Protein 5HGZ (pdb70)

Radius of gyration: 20.46 Å; Cα contacts (8 Å, |Δi|>4): 320; chains: 1; bounding box: 64×52×45 Å

InterPro domains:
  IPR000182 GNAT domain [PF00583] (27-155)
  IPR000182 GNAT domain [PS51186] (13-182)
  IPR016181 Acyl-CoA N-acyltransferase [SSF55729] (13-182)
  IPR045141 N-alpha-acetyltransferase 60-like [PTHR14744] (8-217)

Sequence (211 aa):
MTEEERSSALSSEVSLRLLCHDDIDTVKHLCGDWFPIEYPDSWYRDITSNKKFFSLAATYRGAIVGMIVAEIKNRTKIHKEDGDILASNFSVDTQVAYILSLGVVKEFRKHGIGSLLLESLKDHISSTTAQDHCKAIYLHVLTTNNTAINFYENRDFKQHHHYLPYYYSIRGVLKDGFTYVVLYINGGHPPWTILDYIQHLGSALASLSPCSIPH

Organism: Homo sapiens (NCBI:txid9606)

Secondary structure (DSSP, 8-state):
--HHHHHHHTTSEEEEE--GGGHHHHHHHHHHH-SS---HHHHHHHHH-TTEEEEEEEETTEEEEEEEEEEEEGGGS-GGGTTSS-TTS-TT-EEEEEEEEEE-GGGTTSSHHHHHHHHHHHHHHHHHTTTEEEEEEEEETT-HHHHHHHHTTT-EEEEEEEEEEEETTEEEEEEEEEEE-TT------HHHHHHHHHHHHTTS-GGGS--

Structure (mmCIF, N/CA/C/O backbone):
data_5HGZ
#
_entry.id   5HGZ
#
_cell.length_a   53.287
_cell.length_b   57.365
_cell.length_c   68.818
_cell.angle_alpha   90.00
_cell.angle_beta   90.00
_cell.angle_gamma   90.00
#
_symmetry.space_group_name_H-M   'P 21 21 21'
#
loop_
_entity.id
_entity.type
_entity.pdbx_description
1 polymer 'N-alpha-acetyltransferase 60'
2 non-polymer 'ACETYL COENZYME *A'
3 non-polymer 'MALONIC ACID'
4 water water
#
loop_
_atom_site.group_PDB
_atom_site.id
_atom_site.type_symbol
_atom_site.label_atom_id
_atom_site.label_alt_id
_atom_site.label_comp_id
_atom_site.label_asym_id
_atom_site.label_entity_id
_atom_site.label_seq_id
_atom_site.pdbx_PDB_ins_code
_atom_site.Cartn_x
_atom_site.Cartn_y
_atom_site.Cartn_z
_atom_site.occupancy
_atom_site.B_iso_or_equiv
_atom_site.auth_seq_id
_atom_site.auth_comp_id
_atom_site.auth_asym_id
_atom_site.auth_atom_id
_atom_site.pdbx_PDB_model_num
ATOM 1 N N . MET A 1 2 ? 7.286 90.331 36.834 1.00 70.57 1 MET A N 1
ATOM 2 C CA . MET A 1 2 ? 7.613 88.973 37.260 1.00 80.30 1 MET A CA 1
ATOM 3 C C . MET A 1 2 ? 8.422 88.946 38.551 1.00 87.02 1 MET A C 1
ATOM 4 O O . MET A 1 2 ? 9.550 89.406 38.582 1.00 88.14 1 MET A O 1
ATOM 9 N N . THR A 1 3 ? 7.849 88.379 39.602 1.00 81.16 2 THR A N 1
ATOM 10 C CA . THR A 1 3 ? 8.520 88.308 40.890 1.00 78.38 2 THR A CA 1
ATOM 11 C C . THR A 1 3 ? 9.680 87.316 40.912 1.00 78.39 2 THR A C 1
ATOM 12 O O . THR A 1 3 ? 9.762 86.420 40.092 1.00 74.61 2 THR A O 1
ATOM 16 N N . GLU A 1 4 ? 10.588 87.503 41.861 1.00 78.25 3 GLU A N 1
ATOM 17 C CA . GLU A 1 4 ? 11.683 86.573 42.071 1.00 75.41 3 GLU A CA 1
ATOM 18 C C . GLU A 1 4 ? 11.030 85.247 42.405 1.00 76.53 3 GLU A C 1
ATOM 19 O O . GLU A 1 4 ? 11.499 84.193 42.025 1.00 68.30 3 GLU A O 1
ATOM 25 N N . GLU A 1 5 ? 9.936 85.316 43.138 1.00 76.75 4 GLU A N 1
ATOM 26 C CA . GLU A 1 5 ? 9.191 84.114 43.456 1.00 72.12 4 GLU A CA 1
ATOM 27 C C . GLU A 1 5 ? 8.690 83.463 42.175 1.00 71.85 4 GLU A C 1
ATOM 28 O O . GLU A 1 5 ? 8.685 82.250 42.047 1.00 65.23 4 GLU A O 1
ATOM 30 N N . GLU A 1 6 ? 8.247 84.278 41.234 1.00 74.80 5 GLU A N 1
ATOM 31 C CA . GLU A 1 6 ? 7.807 83.749 39.951 1.00 73.99 5 GLU A CA 1
ATOM 32 C C . GLU A 1 6 ? 8.947 83.094 39.190 1.00 66.35 5 GLU A C 1
ATOM 33 O O . GLU A 1 6 ? 8.743 82.070 38.562 1.00 58.17 5 GLU A O 1
ATOM 39 N N . ARG A 1 7 ? 10.134 83.686 39.253 1.00 63.82 6 ARG A N 1
ATOM 40 C CA . ARG A 1 7 ? 11.328 83.109 38.639 1.00 65.27 6 ARG A CA 1
ATOM 41 C C . ARG A 1 7 ? 11.710 81.766 39.256 1.00 57.17 6 ARG A C 1
ATOM 42 O O . ARG A 1 7 ? 12.016 80.822 38.557 1.00 47.97 6 ARG A O 1
ATOM 50 N N . SER A 1 8 ? 11.648 81.677 40.574 1.00 48.42 7 SER A N 1
ATOM 51 C CA . SER A 1 8 ? 11.989 80.442 41.253 1.00 43.29 7 SER A CA 1
ATOM 52 C C . SER A 1 8 ? 11.042 79.316 40.859 1.00 44.20 7 SER A C 1
ATOM 53 O O . SER A 1 8 ? 11.456 78.194 40.655 1.00 40.32 7 SER A O 1
ATOM 56 N N . SER A 1 9 ? 9.769 79.633 40.747 1.00 44.19 8 SER A N 1
ATOM 57 C CA . SER A 1 9 ? 8.754 78.644 40.403 1.00 46.03 8 SER A CA 1
ATOM 58 C C . SER A 1 9 ? 9.012 78.079 39.028 1.00 38.42 8 SER A C 1
ATOM 59 O O . SER A 1 9 ? 8.846 76.897 38.779 1.00 35.22 8 SER A O 1
ATOM 62 N N . ALA A 1 10 ? 9.462 78.938 38.138 1.00 30.57 9 ALA A N 1
ATOM 63 C CA . ALA A 1 10 ? 9.629 78.581 36.752 1.00 30.17 9 ALA A CA 1
ATOM 64 C C . ALA A 1 10 ? 10.619 77.434 36.604 1.00 34.35 9 ALA A C 1
ATOM 65 O O . ALA A 1 10 ? 10.500 76.639 35.696 1.00 29.28 9 ALA A O 1
ATOM 67 N N . LEU A 1 11 ? 11.592 77.383 37.501 1.00 27.61 10 LEU A N 1
ATOM 68 C CA . LEU A 1 11 ? 12.647 76.386 37.486 1.00 31.40 10 LEU A CA 1
ATOM 69 C C . LEU A 1 11 ? 12.160 74.948 37.684 1.00 30.19 10 LEU A C 1
ATOM 70 O O . LEU A 1 11 ? 12.877 74.036 37.381 1.00 29.97 10 LEU A O 1
ATOM 75 N N A SER A 1 12 ? 10.990 74.764 38.281 0.52 28.73 11 SER A N 1
ATOM 76 N N B SER A 1 12 ? 10.988 74.765 38.280 0.48 28.73 11 SER A N 1
ATOM 77 C CA A SER A 1 12 ? 10.418 73.432 38.472 0.52 27.60 11 SER A CA 1
ATOM 78 C CA B SER A 1 12 ? 10.415 73.432 38.470 0.48 27.60 11 SER A CA 1
ATOM 79 C C A SER A 1 12 ? 9.291 73.080 37.524 0.52 27.57 11 SER A C 1
ATOM 80 C C B SER A 1 12 ? 9.289 73.081 37.523 0.48 27.58 11 SER A C 1
ATOM 81 O O A SER A 1 12 ? 8.728 72.026 37.634 0.52 24.39 11 SER A O 1
ATOM 82 O O B SER A 1 12 ? 8.726 72.027 37.633 0.48 24.38 11 SER A O 1
ATOM 87 N N . GLU A 1 13 ? 8.960 74.001 36.632 1.00 24.31 12 GLU A N 1
ATOM 88 C CA . GLU A 1 13 ? 7.865 73.849 35.683 1.00 28.50 12 GLU A CA 1
ATOM 89 C C . GLU A 1 13 ? 8.013 72.765 34.591 1.00 21.48 12 GLU A C 1
ATOM 90 O O . GLU A 1 13 ? 7.036 72.194 34.209 1.00 25.68 12 GLU A O 1
ATOM 96 N N . VAL A 1 14 ? 9.208 72.562 34.060 1.00 20.55 13 VAL A N 1
ATOM 97 C CA . VAL A 1 14 ? 9.430 71.543 33.040 1.00 20.68 13 VAL A CA 1
ATOM 98 C C . VAL A 1 14 ? 10.058 70.302 33.668 1.00 21.68 13 VAL A C 1
ATOM 99 O O . VAL A 1 14 ? 10.992 70.387 34.428 1.00 23.18 13 VAL A O 1
ATOM 103 N N . SER A 1 15 ? 9.523 69.143 33.360 1.00 17.92 14 SER A N 1
ATOM 104 C CA . SER A 1 15 ? 10.080 67.925 33.905 1.00 17.21 14 SER A CA 1
ATOM 105 C C . SER A 1 15 ? 9.829 66.757 32.963 1.00 14.93 14 SER A C 1
ATOM 106 O O . SER A 1 15 ? 9.166 66.911 31.967 1.00 16.76 14 SER A O 1
ATOM 109 N N . LEU A 1 16 ? 10.413 65.612 33.280 1.00 13.24 15 LEU A N 1
ATOM 110 C CA . LEU A 1 16 ? 10.266 64.425 32.464 1.00 15.41 15 LEU A CA 1
ATOM 111 C C . LEU A 1 16 ? 9.637 63.283 33.266 1.00 12.34 15 LEU A C 1
ATOM 112 O O . LEU A 1 16 ? 9.963 63.105 34.402 1.00 12.14 15 LEU A O 1
ATOM 117 N N . ARG A 1 17 ? 8.737 62.543 32.651 1.00 12.95 16 ARG A N 1
ATOM 118 C CA . ARG A 1 17 ? 8.149 61.365 33.269 1.00 13.10 16 ARG A CA 1
ATOM 119 C C . ARG A 1 17 ? 7.745 60.345 32.232 1.00 12.49 16 ARG A C 1
ATOM 120 O O . ARG A 1 17 ? 7.575 60.669 31.093 1.00 12.08 16 ARG A O 1
ATOM 128 N N . LEU A 1 18 ? 7.630 59.105 32.658 1.00 11.51 17 LEU A N 1
ATOM 129 C CA . LEU A 1 18 ? 7.133 58.062 31.805 1.00 11.76 17 LEU A CA 1
ATOM 130 C C . LEU A 1 18 ? 5.636 58.171 31.591 1.00 15.36 17 LEU A C 1
ATOM 131 O O . LEU A 1 18 ? 4.905 58.643 32.440 1.00 17.01 17 LEU A O 1
ATOM 136 N N . LEU A 1 19 ? 5.200 57.699 30.441 1.00 14.87 18 LEU A N 1
ATOM 137 C CA . LEU A 1 19 ? 3.788 57.597 30.177 1.00 15.97 18 LEU A CA 1
ATOM 138 C C . LEU A 1 19 ? 3.129 56.520 31.036 1.00 17.03 18 LEU A C 1
ATOM 139 O O . LEU A 1 19 ? 3.750 55.608 31.506 1.00 18.73 18 LEU A O 1
ATOM 144 N N . CYS A 1 20 ? 1.835 56.706 31.232 1.00 21.28 19 CYS A N 1
ATOM 145 C CA . CYS A 1 20 ? 0.982 55.757 31.923 1.00 20.65 19 CYS A CA 1
ATOM 146 C C . CYS A 1 20 ? -0.351 55.641 31.189 1.00 22.94 19 CYS A C 1
ATOM 147 O O . CYS A 1 20 ? -0.638 56.398 30.308 1.00 23.54 19 CYS A O 1
ATOM 150 N N . HIS A 1 21 ? -1.143 54.665 31.593 1.00 27.86 20 HIS A N 1
ATOM 151 C CA . HIS A 1 21 ? -2.420 54.371 30.946 1.00 29.88 20 HIS A CA 1
ATOM 152 C C . HIS A 1 21 ? -3.383 55.571 30.942 1.00 26.45 20 HIS A C 1
ATOM 153 O O . HIS A 1 21 ? -4.099 55.768 29.996 1.00 29.17 20 HIS A O 1
ATOM 160 N N . ASP A 1 22 ? -3.374 56.377 31.990 1.00 29.63 21 ASP A N 1
ATOM 161 C CA . ASP A 1 22 ? -4.238 57.543 32.056 1.00 32.28 21 ASP A CA 1
ATOM 162 C C . ASP A 1 22 ? -3.946 58.568 30.985 1.00 34.01 21 ASP A C 1
ATOM 163 O O . ASP A 1 22 ? -4.745 59.417 30.705 1.00 30.24 21 ASP A O 1
ATOM 168 N N . ASP A 1 23 ? -2.751 58.497 30.431 1.00 24.24 22 ASP A N 1
ATOM 169 C CA . ASP A 1 23 ? -2.307 59.419 29.409 1.00 25.27 22 ASP A CA 1
ATOM 170 C C . ASP A 1 23 ? -2.939 59.216 28.025 1.00 23.78 22 ASP A C 1
ATOM 171 O O . ASP A 1 23 ? -2.770 60.032 27.176 1.00 25.18 22 ASP A O 1
ATOM 176 N N . ILE A 1 24 ? -3.657 58.125 27.807 1.00 28.63 23 ILE A N 1
ATOM 177 C CA . ILE A 1 24 ? -4.018 57.739 26.455 1.00 28.19 23 ILE A CA 1
ATOM 178 C C . ILE A 1 24 ? -4.804 58.792 25.705 1.00 23.29 23 ILE A C 1
ATOM 179 O O . ILE A 1 24 ? -4.484 59.113 24.585 1.00 25.22 23 ILE A O 1
ATOM 184 N N . ASP A 1 25 ? -5.802 59.385 26.329 1.00 28.48 24 ASP A N 1
ATOM 185 C CA . ASP A 1 25 ? -6.567 60.386 25.611 1.00 28.79 24 ASP A CA 1
ATOM 186 C C . ASP A 1 25 ? -5.762 61.619 25.225 1.00 28.23 24 ASP A C 1
ATOM 187 O O . ASP A 1 25 ? -5.886 62.133 24.141 1.00 27.12 24 ASP A O 1
ATOM 192 N N . THR A 1 26 ? -4.919 62.084 26.132 1.00 28.42 25 THR A N 1
ATOM 193 C CA . THR A 1 26 ? -4.075 63.196 25.804 1.00 23.29 25 THR A CA 1
ATOM 194 C C . THR A 1 26 ? -3.095 62.883 24.692 1.00 20.65 25 THR A C 1
ATOM 195 O O . THR A 1 26 ? -2.900 63.674 23.807 1.00 24.46 25 THR A O 1
ATOM 199 N N . VAL A 1 27 ? -2.493 61.711 24.750 1.00 22.45 26 VAL A N 1
ATOM 200 C CA . VAL A 1 27 ? -1.512 61.309 23.758 1.00 24.46 26 VAL A CA 1
ATOM 201 C C . VAL A 1 27 ? -2.165 61.213 22.375 1.00 19.90 26 VAL A C 1
ATOM 202 O O . VAL A 1 27 ? -1.619 61.658 21.394 1.00 23.47 26 VAL A O 1
ATOM 206 N N . LYS A 1 28 ? -3.374 60.705 22.317 1.00 21.42 27 LYS A N 1
ATOM 207 C CA . LYS A 1 28 ? -4.082 60.677 21.039 1.00 22.28 27 LYS A CA 1
ATOM 208 C C . LYS A 1 28 ? -4.321 62.056 20.431 1.00 21.21 27 LYS A C 1
ATOM 209 O O . LYS A 1 28 ? -4.128 62.249 19.257 1.00 24.46 27 LYS A O 1
ATOM 215 N N . HIS A 1 29 ? -4.725 63.012 21.249 1.00 25.50 28 HIS A N 1
ATOM 216 C CA . HIS A 1 29 ? -4.929 64.347 20.760 1.00 24.04 28 HIS A CA 1
ATOM 217 C C . HIS A 1 29 ? -3.647 64.943 20.232 1.00 29.56 28 HIS A C 1
ATOM 218 O O . HIS A 1 29 ? -3.636 65.535 19.179 1.00 28.95 28 HIS A O 1
ATOM 225 N N . LEU A 1 30 ? -2.555 64.767 20.969 1.00 23.95 29 LEU A N 1
ATOM 226 C CA . LEU A 1 30 ? -1.313 65.340 20.526 1.00 21.10 29 LEU A CA 1
ATOM 227 C C . LEU A 1 30 ? -0.821 64.730 19.226 1.00 20.42 29 LEU A C 1
ATOM 228 O O . LEU A 1 30 ? -0.371 65.420 18.344 1.00 22.58 29 LEU A O 1
ATOM 233 N N . CYS A 1 31 ? -0.921 63.419 19.140 1.00 23.94 30 CYS A N 1
ATOM 234 C CA . CYS A 1 31 ? -0.450 62.696 17.977 1.00 21.99 30 CYS A CA 1
ATOM 235 C C . CYS A 1 31 ? -1.246 63.071 16.746 1.00 22.82 30 CYS A C 1
ATOM 236 O O . CYS A 1 31 ? -0.728 63.118 15.672 1.00 25.36 30 CYS A O 1
ATOM 239 N N . GLY A 1 32 ? -2.524 63.315 16.934 1.00 24.65 31 GLY A N 1
ATOM 240 C CA . GLY A 1 32 ? -3.356 63.726 15.834 1.00 26.58 31 GLY A CA 1
ATOM 241 C C . GLY A 1 32 ? -2.867 65.026 15.251 1.00 25.34 31 GLY A C 1
ATOM 242 O O . GLY A 1 32 ? -2.899 65.195 14.059 1.00 32.48 31 GLY A O 1
ATOM 243 N N . ASP A 1 33 ? -2.458 65.966 16.094 1.00 29.54 32 ASP A N 1
ATOM 244 C CA . ASP A 1 33 ? -1.767 67.161 15.640 1.00 25.93 32 ASP A CA 1
ATOM 245 C C . ASP A 1 33 ? -0.334 66.979 15.084 1.00 26.95 32 ASP A C 1
ATOM 246 O O . ASP A 1 33 ? 0.022 67.557 14.087 1.00 30.47 32 ASP A O 1
ATOM 251 N N . TRP A 1 34 ? 0.500 66.191 15.752 1.00 25.41 33 TRP A N 1
ATOM 252 C CA . TRP A 1 34 ? 1.907 66.062 15.365 1.00 25.58 33 TRP A CA 1
ATOM 253 C C . TRP A 1 34 ? 2.187 65.407 14.032 1.00 23.51 33 TRP A C 1
ATOM 254 O O . TRP A 1 34 ? 3.127 65.740 13.355 1.00 27.58 33 TRP A O 1
ATOM 265 N N . PHE A 1 35 ? 1.406 64.388 13.738 1.00 22.18 34 PHE A N 1
ATOM 266 C CA . PHE A 1 35 ? 1.647 63.519 12.610 1.00 24.61 34 PHE A CA 1
ATOM 267 C C . PHE A 1 35 ? 0.433 63.485 11.691 1.00 29.91 34 PHE A C 1
ATOM 268 O O . PHE A 1 35 ? -0.676 63.418 12.154 1.00 26.02 34 PHE A O 1
ATOM 276 N N . PRO A 1 36 ? 0.664 63.518 10.385 1.00 29.16 35 PRO A N 1
ATOM 277 C CA . PRO A 1 36 ? -0.436 63.479 9.421 1.00 31.44 35 PRO A CA 1
ATOM 278 C C . PRO A 1 36 ? -0.953 62.071 9.204 1.00 30.49 35 PRO A C 1
ATOM 279 O O . PRO A 1 36 ? -1.966 61.887 8.581 1.00 26.63 35 PRO A O 1
ATOM 283 N N . ILE A 1 37 ? -0.207 61.098 9.684 1.00 24.57 36 ILE A N 1
ATOM 284 C CA . ILE A 1 37 ? -0.634 59.715 9.650 1.00 26.77 36 ILE A CA 1
ATOM 285 C C . ILE A 1 37 ? -1.562 59.432 10.831 1.00 26.38 36 ILE A C 1
ATOM 286 O O . ILE A 1 37 ? -1.740 60.271 11.668 1.00 30.22 36 ILE A O 1
ATOM 291 N N . GLU A 1 38 ? -2.137 58.243 10.854 1.00 23.80 37 GLU A N 1
ATOM 292 C CA . GLU A 1 38 ? -3.081 57.801 11.867 1.00 27.70 37 GLU A CA 1
ATOM 293 C C . GLU A 1 38 ? -2.639 56.508 12.538 1.00 30.55 37 GLU A C 1
ATOM 294 O O . GLU A 1 38 ? -2.383 55.529 11.881 1.00 29.97 37 GLU A O 1
ATOM 300 N N . TYR A 1 39 ? -2.606 56.508 13.857 1.00 27.80 38 TYR A N 1
ATOM 301 C CA . TYR A 1 39 ? -2.296 55.324 14.638 1.00 27.39 38 TYR A CA 1
ATOM 302 C C . TYR A 1 39 ? -3.547 54.700 15.222 1.00 29.73 38 TYR A C 1
ATOM 303 O O . TYR A 1 39 ? -4.436 55.379 15.667 1.00 29.02 38 TYR A O 1
ATOM 312 N N . PRO A 1 40 ? -3.587 53.383 15.196 1.00 31.76 39 PRO A N 1
ATOM 313 C CA . PRO A 1 40 ? -4.724 52.613 15.692 1.00 31.17 39 PRO A CA 1
ATOM 314 C C . PRO A 1 40 ? -4.784 52.626 17.190 1.00 28.42 39 PRO A C 1
ATOM 315 O O . PRO A 1 40 ? -3.809 52.943 17.837 1.00 26.31 39 PRO A O 1
ATOM 319 N N . ASP A 1 41 ? -5.926 52.259 17.739 1.00 28.42 40 ASP A N 1
ATOM 320 C CA . ASP A 1 41 ? -6.130 52.273 19.168 1.00 28.47 40 ASP A CA 1
ATOM 321 C C . ASP A 1 41 ? -5.124 51.382 19.885 1.00 29.44 40 ASP A C 1
ATOM 322 O O . ASP A 1 41 ? -4.725 51.671 21.001 1.00 27.81 40 ASP A O 1
ATOM 327 N N . SER A 1 42 ? -4.747 50.282 19.256 1.00 25.17 41 SER A N 1
ATOM 328 C CA . SER A 1 42 ? -3.829 49.355 19.860 1.00 26.93 41 SER A CA 1
ATOM 329 C C . SER A 1 42 ? -2.480 50.021 20.160 1.00 24.91 41 SER A C 1
ATOM 330 O O . SER A 1 42 ? -1.850 49.680 21.122 1.00 26.17 41 SER A O 1
ATOM 333 N N . TRP A 1 43 ? -2.036 50.909 19.285 1.00 24.33 42 TRP A N 1
ATOM 334 C CA . TRP A 1 43 ? -0.760 51.592 19.447 1.00 20.09 42 TRP A CA 1
ATOM 335 C C . TRP A 1 43 ? -0.754 52.451 20.692 1.00 23.12 42 TRP A C 1
ATOM 336 O O . TRP A 1 43 ? 0.164 52.391 21.455 1.00 24.16 42 TRP A O 1
ATOM 347 N N . TYR A 1 44 ? -1.818 53.204 20.909 1.00 23.78 43 TYR A N 1
ATOM 348 C CA . TYR A 1 44 ? -1.910 54.067 22.070 1.00 22.23 43 TYR A CA 1
ATOM 349 C C . TYR A 1 44 ? -1.938 53.258 23.350 1.00 24.27 43 TYR A C 1
ATOM 350 O O . TYR A 1 44 ? -1.335 53.603 24.327 1.00 25.09 43 TYR A O 1
ATOM 359 N N . ARG A 1 45 ? -2.662 52.162 23.335 1.00 27.01 44 ARG A N 1
ATOM 360 C CA . ARG A 1 45 ? -2.688 51.288 24.482 1.00 23.74 44 ARG A CA 1
ATOM 361 C C . ARG A 1 45 ? -1.327 50.647 24.757 1.00 27.35 44 ARG A C 1
ATOM 362 O O . ARG A 1 45 ? -0.890 50.573 25.890 1.00 26.79 44 ARG A O 1
ATOM 370 N N . ASP A 1 46 ? -0.641 50.204 23.716 1.00 24.28 45 ASP A N 1
ATOM 371 C CA . ASP A 1 46 ? 0.651 49.593 23.935 1.00 22.74 45 ASP A CA 1
ATOM 372 C C . ASP A 1 46 ? 1.720 50.569 24.481 1.00 22.46 45 ASP A C 1
ATOM 373 O O . ASP A 1 46 ? 2.382 50.277 25.433 1.00 23.47 45 AS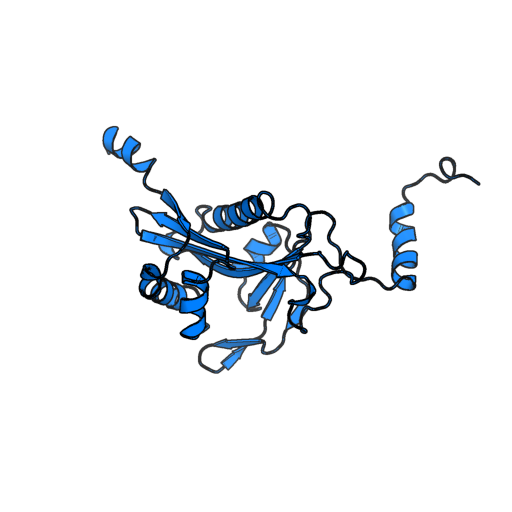P A O 1
ATOM 378 N N . ILE A 1 47 ? 1.827 51.736 23.871 1.00 23.54 46 ILE A N 1
ATOM 379 C CA . ILE A 1 47 ? 2.880 52.681 24.231 1.00 22.53 46 ILE A CA 1
ATOM 380 C C . ILE A 1 47 ? 2.749 53.240 25.645 1.00 25.35 46 ILE A C 1
ATOM 381 O O . ILE A 1 47 ? 3.722 53.522 26.289 1.00 23.18 46 ILE A O 1
ATOM 386 N N . THR A 1 48 ? 1.523 53.484 26.057 1.00 22.77 47 THR A N 1
ATOM 387 C CA . THR A 1 48 ? 1.222 53.864 27.424 1.00 23.64 47 THR A CA 1
ATOM 388 C C . THR A 1 48 ? 1.341 52.812 28.512 1.00 23.39 47 THR A C 1
ATOM 389 O O . THR A 1 48 ? 1.597 53.128 29.641 1.00 28.34 47 THR A O 1
ATOM 393 N N . SER A 1 49 ? 1.029 51.571 28.199 1.00 25.75 48 SER A N 1
ATOM 394 C CA . SER A 1 49 ? 0.887 50.564 29.230 1.00 28.67 48 SER A CA 1
ATOM 395 C C . SER A 1 49 ? 1.888 49.415 29.280 1.00 32.69 48 SER A C 1
ATOM 396 O O . SER A 1 49 ? 1.964 48.718 30.265 1.00 38.49 48 SER A O 1
ATOM 399 N N . ASN A 1 50 ? 2.638 49.196 28.218 1.00 24.83 49 ASN A N 1
ATOM 400 C CA . ASN A 1 50 ? 3.509 48.046 28.178 1.00 27.23 49 ASN A CA 1
ATOM 401 C C . ASN A 1 50 ? 4.918 48.479 28.506 1.00 26.04 49 ASN A C 1
ATOM 402 O O . ASN A 1 50 ? 5.442 49.343 27.872 1.00 20.54 49 ASN A O 1
ATOM 407 N N . LYS A 1 51 ? 5.498 47.843 29.505 1.00 23.67 50 LYS A N 1
ATOM 408 C CA . LYS A 1 51 ? 6.766 48.235 30.063 1.00 22.80 50 LYS A CA 1
ATOM 409 C C . LYS A 1 51 ? 7.931 47.960 29.132 1.00 22.16 50 LYS A C 1
ATOM 410 O O . LYS A 1 51 ? 9.013 48.391 29.376 1.00 24.23 50 LYS A O 1
ATOM 416 N N . LYS A 1 52 ? 7.702 47.191 28.086 1.00 20.39 51 LYS A N 1
ATOM 417 C CA . LYS A 1 52 ? 8.775 46.958 27.135 1.00 21.69 51 LYS A CA 1
ATOM 418 C C . LYS A 1 52 ? 9.186 48.229 26.400 1.00 19.51 51 LYS A C 1
ATOM 419 O O . LYS A 1 52 ? 10.272 48.299 25.883 1.00 20.76 51 LYS A O 1
ATOM 425 N N . PHE A 1 53 ? 8.278 49.193 26.331 1.00 15.83 52 PHE A N 1
ATOM 426 C CA . PHE A 1 53 ? 8.569 50.486 25.743 1.00 15.91 52 PHE A CA 1
ATOM 427 C C . PHE A 1 53 ? 9.167 51.472 26.725 1.00 13.90 52 PHE A C 1
ATOM 428 O O . PHE A 1 53 ? 8.805 51.506 27.856 1.00 15.89 52 PHE A O 1
ATOM 436 N N . PHE A 1 54 ? 10.087 52.270 26.238 1.00 13.06 53 PHE A N 1
ATOM 437 C CA . PHE A 1 54 ? 10.512 53.457 26.939 1.00 12.97 53 PHE A CA 1
ATOM 438 C C . PHE A 1 54 ? 9.700 54.595 26.367 1.00 12.75 53 PHE A C 1
ATOM 439 O O . PHE A 1 54 ? 9.968 55.056 25.295 1.00 11.71 53 PHE A O 1
ATOM 447 N N . SER A 1 55 ? 8.701 55.020 27.122 1.00 12.93 54 SER A N 1
ATOM 448 C CA . SER A 1 55 ? 7.808 56.071 26.673 1.00 13.15 54 SER A CA 1
ATOM 449 C C . SER A 1 55 ? 7.949 57.276 27.586 1.00 11.24 54 SER A C 1
ATOM 450 O O . SER A 1 55 ? 7.474 57.278 28.678 1.00 13.94 54 SER A O 1
ATOM 453 N N . LEU A 1 56 ? 8.590 58.303 27.079 1.00 11.98 55 LEU A N 1
ATOM 454 C CA . LEU A 1 56 ? 9.003 59.414 27.885 1.00 11.88 55 LEU A CA 1
ATOM 455 C C . LEU A 1 56 ? 8.343 60.708 27.450 1.00 13.24 55 LEU A C 1
ATOM 456 O O . LEU A 1 56 ? 8.456 61.110 26.324 1.00 12.10 55 LEU A O 1
ATOM 461 N N . ALA A 1 57 ? 7.724 61.377 28.405 1.00 12.67 56 ALA A N 1
ATOM 462 C CA . ALA A 1 57 ? 7.106 62.665 28.174 1.00 12.65 56 ALA A CA 1
ATOM 463 C C . ALA A 1 57 ? 7.869 63.813 28.818 1.00 13.25 56 ALA A C 1
ATOM 464 O O . ALA A 1 57 ? 8.376 63.688 29.903 1.00 12.56 56 ALA A O 1
ATOM 466 N N . ALA A 1 58 ? 7.954 64.915 28.092 1.00 13.01 57 ALA A N 1
ATOM 467 C CA . ALA A 1 58 ? 8.302 66.204 28.643 1.00 13.27 57 ALA A CA 1
ATOM 468 C C . ALA A 1 58 ? 7.003 66.913 28.994 1.00 12.42 57 ALA A C 1
ATOM 469 O O . ALA A 1 58 ? 6.092 66.937 28.222 1.00 14.16 57 ALA A O 1
ATOM 471 N N . THR A 1 59 ? 6.962 67.474 30.185 1.00 13.42 58 THR A N 1
ATOM 472 C CA . THR A 1 59 ? 5.770 68.140 30.676 1.00 15.48 58 THR A CA 1
ATOM 473 C C . THR A 1 59 ? 6.080 69.564 31.086 1.00 15.14 58 THR A C 1
ATOM 474 O O . THR A 1 59 ? 7.151 69.868 31.501 1.00 16.23 58 THR A O 1
ATOM 478 N N . TYR A 1 60 ? 5.094 70.425 30.921 1.00 15.60 59 TYR A N 1
ATOM 479 C CA . TYR A 1 60 ? 5.178 71.797 31.366 1.00 16.42 59 TYR A CA 1
ATOM 480 C C . TYR A 1 60 ? 3.924 72.140 32.150 1.00 18.47 59 TYR A C 1
ATOM 481 O O . TYR A 1 60 ? 2.850 72.058 31.623 1.00 20.05 59 TYR A O 1
ATOM 490 N N . ARG A 1 61 ? 4.097 72.500 33.414 1.00 19.71 60 ARG A N 1
ATOM 491 C CA . ARG A 1 61 ? 2.980 72.693 34.334 1.00 22.43 60 ARG A CA 1
ATOM 492 C C . ARG A 1 61 ? 2.089 71.487 34.384 1.00 24.46 60 ARG A C 1
ATOM 493 O O . ARG A 1 61 ? 0.887 71.623 34.411 1.00 30.08 60 ARG A O 1
ATOM 501 N N . GLY A 1 62 ? 2.696 70.319 34.345 1.00 19.03 61 GLY A N 1
ATOM 502 C CA . GLY A 1 62 ? 1.995 69.064 34.424 1.00 21.43 61 GLY A CA 1
ATOM 503 C C . GLY A 1 62 ? 1.479 68.510 33.107 1.00 19.92 61 GLY A C 1
ATOM 504 O O . GLY A 1 62 ? 1.202 67.344 33.022 1.00 25.56 61 GLY A O 1
ATOM 505 N N . ALA A 1 63 ? 1.398 69.333 32.081 1.00 18.99 62 ALA A N 1
ATOM 506 C CA . ALA A 1 63 ? 0.826 68.887 30.829 1.00 18.69 62 ALA A CA 1
ATOM 507 C C . ALA A 1 63 ? 1.877 68.356 29.879 1.00 16.49 62 ALA A C 1
ATOM 508 O O . ALA A 1 63 ? 2.929 68.904 29.769 1.00 17.13 62 ALA A O 1
ATOM 510 N N . ILE A 1 64 ? 1.547 67.296 29.172 1.00 17.32 63 ILE A N 1
ATOM 511 C CA . ILE A 1 64 ? 2.488 66.765 28.213 1.00 17.24 63 ILE A CA 1
ATOM 512 C C . ILE A 1 64 ? 2.668 67.706 27.034 1.00 17.58 63 ILE A C 1
ATOM 513 O O . ILE A 1 64 ? 1.715 68.057 26.388 1.00 18.65 63 ILE A O 1
ATOM 518 N N . VAL A 1 65 ? 3.906 68.071 26.758 1.00 14.49 64 VAL A N 1
ATOM 519 C CA . VAL A 1 65 ? 4.233 68.907 25.621 1.00 16.33 64 VAL A CA 1
ATOM 520 C C . VAL A 1 65 ? 5.155 68.268 24.583 1.00 15.51 64 VAL A C 1
ATOM 521 O O . VAL A 1 65 ? 5.403 68.843 23.569 1.00 15.95 64 VAL A O 1
ATOM 525 N N . GLY A 1 66 ? 5.680 67.100 24.886 1.00 12.87 65 GLY A N 1
ATOM 526 C CA . GLY A 1 66 ? 6.467 66.364 23.928 1.00 12.62 65 GLY A CA 1
ATOM 527 C C . GLY A 1 66 ? 6.633 64.947 24.395 1.00 10.84 65 GLY A C 1
ATOM 528 O O . GLY A 1 66 ? 6.494 64.680 25.565 1.00 12.59 65 GLY A O 1
ATOM 529 N N . MET A 1 67 ? 6.952 64.042 23.481 1.00 12.78 66 MET A N 1
ATOM 530 C CA . MET A 1 67 ? 7.245 62.685 23.886 1.00 12.71 66 MET A CA 1
ATOM 531 C C . MET A 1 67 ? 8.189 61.995 22.924 1.00 12.27 66 MET A C 1
ATOM 532 O O . MET A 1 67 ? 8.273 62.356 21.803 1.00 12.86 66 MET A O 1
ATOM 537 N N . ILE A 1 68 ? 8.904 61.005 23.429 1.00 11.49 67 ILE A N 1
ATOM 538 C CA . ILE A 1 68 ? 9.629 60.051 22.614 1.00 10.40 67 ILE A CA 1
ATOM 539 C C . ILE A 1 68 ? 9.255 58.648 23.104 1.00 12.48 67 ILE A C 1
ATOM 540 O O . ILE A 1 68 ? 9.186 58.397 24.284 1.00 12.34 67 ILE A O 1
ATOM 545 N N . VAL A 1 69 ? 8.957 57.770 22.166 1.00 13.94 68 VAL A N 1
ATOM 546 C CA . VAL A 1 69 ? 8.560 56.412 22.461 1.00 12.36 68 VAL A CA 1
ATOM 547 C C . VAL A 1 69 ? 9.502 55.486 21.702 1.00 10.98 68 VAL A C 1
ATOM 548 O O . VAL A 1 69 ? 9.648 55.617 20.525 1.00 12.58 68 VAL A O 1
ATOM 552 N N . ALA A 1 70 ? 10.129 54.563 22.410 1.00 12.00 69 ALA A N 1
ATOM 553 C CA . ALA A 1 70 ? 11.113 53.675 21.809 1.00 11.79 69 ALA A CA 1
ATOM 554 C C . ALA A 1 70 ? 11.017 52.285 22.360 1.00 10.91 69 ALA A C 1
ATOM 555 O O . ALA A 1 70 ? 10.483 52.092 23.409 1.00 12.75 69 ALA A O 1
ATOM 557 N N . GLU A 1 71 ? 11.518 51.324 21.601 1.00 12.62 70 GLU A N 1
ATOM 558 C CA . GLU A 1 71 ? 11.653 49.968 22.097 1.00 12.91 70 GLU A CA 1
ATOM 559 C C . GLU A 1 71 ? 13.072 49.408 21.912 1.00 13.71 70 GLU A C 1
ATOM 560 O O . GLU A 1 71 ? 13.541 49.319 20.818 1.00 13.99 70 GLU A O 1
ATOM 566 N N . ILE A 1 72 ? 13.695 48.993 23.010 1.00 15.82 71 ILE A N 1
ATOM 567 C CA . ILE A 1 72 ? 14.949 48.280 22.968 1.00 14.88 71 ILE A CA 1
ATOM 568 C C . ILE A 1 72 ? 14.559 46.835 22.782 1.00 16.40 71 ILE A C 1
ATOM 569 O O . ILE A 1 72 ? 13.777 46.316 23.517 1.00 17.72 71 ILE A O 1
ATOM 574 N N . LYS A 1 73 ? 15.095 46.201 21.759 1.00 15.15 72 LYS A N 1
ATOM 575 C CA . LYS A 1 73 ? 14.675 44.853 21.428 1.00 14.61 72 LYS A CA 1
ATOM 576 C C . LYS A 1 73 ? 15.788 44.066 20.761 1.00 15.15 72 LYS A C 1
ATOM 577 O O . LYS A 1 73 ? 16.718 44.632 20.289 1.00 15.14 72 LYS A O 1
ATOM 583 N N . ASN A 1 74 ? 15.665 42.751 20.722 1.00 15.73 73 ASN A N 1
ATOM 584 C CA . ASN A 1 74 ? 16.675 41.964 20.065 1.00 17.23 73 ASN A CA 1
ATOM 585 C C . ASN A 1 74 ? 16.717 42.290 18.599 1.00 17.28 73 ASN A C 1
ATOM 586 O O . ASN A 1 74 ? 15.722 42.610 18.017 1.00 17.97 73 ASN A O 1
ATOM 591 N N . ARG A 1 75 ? 17.889 42.124 18.017 1.00 15.78 74 ARG A N 1
ATOM 592 C CA . ARG A 1 75 ? 18.117 42.414 16.616 1.00 18.37 74 ARG A CA 1
ATOM 593 C C . ARG A 1 75 ? 17.179 41.590 15.752 1.00 18.56 74 ARG A C 1
ATOM 594 O O . ARG A 1 75 ? 16.796 42.022 14.702 1.00 20.38 74 ARG A O 1
ATOM 602 N N . THR A 1 76 ? 16.814 40.404 16.200 1.00 20.56 75 THR A N 1
ATOM 603 C CA . THR A 1 76 ? 15.923 39.560 15.428 1.00 20.90 75 THR A CA 1
ATOM 604 C C . THR A 1 76 ? 14.521 40.115 15.272 1.00 22.17 75 THR A C 1
ATOM 605 O O . THR A 1 76 ? 13.792 39.672 14.426 1.00 25.50 75 THR A O 1
ATOM 609 N N . LYS A 1 77 ? 14.142 41.053 16.119 1.00 18.61 76 LYS A N 1
ATOM 610 C CA . LYS A 1 77 ? 12.824 41.635 16.050 1.00 18.20 76 LYS A CA 1
ATOM 611 C C . LYS A 1 77 ? 12.687 42.758 15.046 1.00 20.37 76 LYS A C 1
ATOM 612 O O . LYS A 1 77 ? 11.611 43.282 14.867 1.00 22.94 76 LYS A O 1
ATOM 618 N N . ILE A 1 78 ? 13.771 43.143 14.416 1.00 17.96 77 ILE A N 1
ATOM 619 C CA . ILE A 1 78 ? 13.681 44.181 13.421 1.00 17.62 77 ILE A CA 1
ATOM 620 C C . ILE A 1 78 ? 12.802 43.645 12.305 1.00 18.66 77 ILE A C 1
ATOM 621 O O . ILE A 1 78 ? 12.919 42.522 11.917 1.00 21.14 77 ILE A O 1
ATOM 626 N N . HIS A 1 79 ? 11.920 44.468 11.785 1.00 19.12 78 HIS A N 1
ATOM 627 C CA . HIS A 1 79 ? 11.095 44.036 10.675 1.00 19.75 78 HIS A CA 1
ATOM 628 C C . HIS A 1 79 ? 11.907 43.881 9.415 1.00 19.01 78 HIS A C 1
ATOM 629 O O . HIS A 1 79 ? 12.898 44.498 9.248 1.00 18.56 78 HIS A O 1
ATOM 636 N N . LYS A 1 80 ? 11.432 43.049 8.513 1.00 21.11 79 LYS A N 1
ATOM 637 C CA . LYS A 1 80 ? 12.238 42.602 7.402 1.00 19.58 79 LYS A CA 1
ATOM 638 C C . LYS A 1 80 ? 12.732 43.712 6.506 1.00 18.70 79 LYS A C 1
ATOM 639 O O . LYS A 1 80 ? 13.814 43.615 6.002 1.00 18.74 79 LYS A O 1
ATOM 645 N N . GLU A 1 81 ? 11.950 44.761 6.337 1.00 18.09 80 GLU A N 1
ATOM 646 C CA . GLU A 1 81 ? 12.380 45.853 5.485 1.00 16.54 80 GLU A CA 1
ATOM 647 C C . GLU A 1 81 ? 13.658 46.519 5.973 1.00 18.53 80 GLU A C 1
ATOM 648 O O . GLU A 1 81 ? 14.334 47.161 5.221 1.00 23.03 80 GLU A O 1
ATOM 654 N N . ASP A 1 82 ? 13.944 46.401 7.252 1.00 16.24 81 ASP A N 1
ATOM 655 C CA . ASP A 1 82 ? 15.180 46.929 7.811 1.00 18.61 81 ASP A CA 1
ATOM 656 C C . ASP A 1 82 ? 16.128 45.895 8.423 1.00 17.07 81 ASP A C 1
ATOM 657 O O . ASP A 1 82 ? 16.955 46.221 9.220 1.00 17.83 81 ASP A O 1
ATOM 662 N N . GLY A 1 83 ? 15.992 44.664 7.991 1.00 19.81 82 GLY A N 1
ATOM 663 C CA . GLY A 1 83 ? 16.734 43.559 8.545 1.00 20.03 82 GLY A CA 1
ATOM 664 C C . GLY A 1 83 ? 18.226 43.653 8.358 1.00 21.41 82 GLY A C 1
ATOM 665 O O . GLY A 1 83 ? 18.957 42.977 9.032 1.00 25.60 82 GLY A O 1
ATOM 666 N N . ASP A 1 84 ? 18.667 44.474 7.429 1.00 16.95 83 ASP A N 1
ATOM 667 C CA . ASP A 1 84 ? 20.076 44.641 7.133 1.00 18.00 83 ASP A CA 1
ATOM 668 C C . ASP A 1 84 ? 20.793 45.737 7.932 1.00 21.07 83 ASP A C 1
ATOM 669 O O . ASP A 1 84 ? 21.875 46.103 7.607 1.00 21.65 83 ASP A O 1
ATOM 674 N N . ILE A 1 85 ? 20.147 46.282 8.945 1.00 18.27 84 ILE A N 1
ATOM 675 C CA . ILE A 1 85 ? 20.768 47.336 9.731 1.00 19.08 84 ILE A CA 1
ATOM 676 C C . ILE A 1 85 ? 22.020 46.878 10.454 1.00 17.83 84 ILE A C 1
ATOM 677 O O . ILE A 1 85 ? 22.996 47.580 10.503 1.00 19.37 84 ILE A O 1
ATOM 682 N N . LEU A 1 86 ? 21.997 45.686 11.000 1.00 18.53 85 LEU A N 1
ATOM 683 C CA . LEU A 1 86 ? 23.165 45.219 11.701 1.00 19.00 85 LEU A CA 1
ATOM 684 C C . LEU A 1 86 ? 23.723 43.970 11.068 1.00 25.43 85 LEU A C 1
ATOM 685 O O . LEU A 1 86 ? 22.997 43.159 10.557 1.00 29.54 85 LEU A O 1
ATOM 690 N N . ALA A 1 87 ? 25.024 43.825 11.173 1.00 22.45 86 ALA A N 1
ATOM 691 C CA . ALA A 1 87 ? 25.687 42.619 10.738 1.00 22.28 86 ALA A CA 1
ATOM 692 C C . ALA A 1 87 ? 25.125 41.437 11.531 1.00 36.86 86 ALA A C 1
ATOM 693 O O . ALA A 1 87 ? 24.821 41.548 12.697 1.00 32.82 86 ALA A O 1
ATOM 695 N N . SER A 1 88 ? 24.982 40.303 10.865 1.00 35.49 87 SER A N 1
ATOM 696 C CA . SER A 1 88 ? 24.368 39.153 11.497 1.00 44.85 87 SER A CA 1
ATOM 697 C C . SER A 1 88 ? 25.342 38.346 12.366 1.00 35.48 87 SER A C 1
ATOM 698 O O . SER A 1 88 ? 24.925 37.435 13.024 1.00 41.44 87 SER A O 1
ATOM 701 N N . ASN A 1 89 ? 26.615 38.696 12.363 1.00 27.07 88 ASN A N 1
ATOM 702 C CA . ASN A 1 89 ? 27.594 38.022 13.221 1.00 30.90 88 ASN A CA 1
ATOM 703 C C . ASN A 1 89 ? 27.860 38.721 14.542 1.00 29.74 88 ASN A C 1
ATOM 704 O O . ASN A 1 89 ? 28.728 38.352 15.291 1.00 26.00 88 ASN A O 1
ATOM 709 N N . PHE A 1 90 ? 27.071 39.739 14.816 1.00 21.83 89 PHE A N 1
ATOM 710 C CA . PHE A 1 90 ? 27.029 40.256 16.147 1.00 19.44 89 PHE A CA 1
ATOM 711 C C . PHE A 1 90 ? 26.378 39.152 16.950 1.00 21.07 89 PHE A C 1
ATOM 712 O O . PHE A 1 90 ? 25.703 38.297 16.422 1.00 24.04 89 PHE A O 1
ATOM 720 N N . SER A 1 91 ? 26.586 39.208 18.245 1.00 18.37 90 SER A N 1
ATOM 721 C CA . SER A 1 91 ? 26.120 38.192 19.155 1.00 19.80 90 SER A CA 1
ATOM 722 C C . SER A 1 91 ? 24.608 38.035 19.072 1.00 25.11 90 SER A C 1
ATOM 723 O O . SER A 1 91 ? 23.898 38.947 18.701 1.00 23.62 90 SER A O 1
ATOM 726 N N . VAL A 1 92 ? 24.128 36.844 19.385 1.00 21.98 91 VAL A N 1
ATOM 727 C CA . VAL A 1 92 ? 22.703 36.604 19.363 1.00 21.18 91 VAL A CA 1
ATOM 728 C C . VAL A 1 92 ? 21.994 37.470 20.402 1.00 22.84 91 VAL A C 1
ATOM 729 O O . VAL A 1 92 ? 20.796 37.610 20.370 1.00 23.76 91 VAL A O 1
ATOM 733 N N . ASP A 1 93 ? 22.741 38.021 21.336 1.00 18.28 92 ASP A N 1
ATOM 734 C CA . ASP A 1 93 ? 22.150 38.858 22.364 1.00 19.35 92 ASP A CA 1
ATOM 735 C C . ASP A 1 93 ? 22.084 40.343 21.989 1.00 19.47 92 ASP A C 1
ATOM 736 O O . ASP A 1 93 ? 21.699 41.153 22.784 1.00 18.95 92 ASP A O 1
ATOM 741 N N . THR A 1 94 ? 22.497 40.659 20.781 1.00 18.01 93 THR A N 1
ATOM 742 C CA . THR A 1 94 ?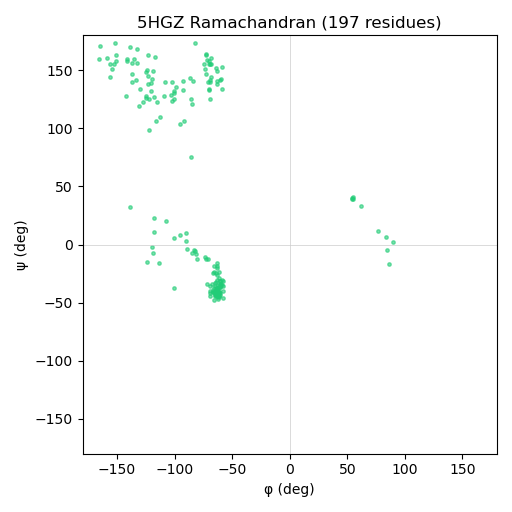 22.571 42.031 20.344 1.00 18.09 93 THR A CA 1
ATOM 743 C C . THR A 1 94 ? 21.191 42.658 20.179 1.00 16.02 93 THR A C 1
ATOM 744 O O . THR A 1 94 ? 20.286 42.043 19.705 1.00 17.03 93 THR A O 1
ATOM 748 N N . GLN A 1 95 ? 21.111 43.924 20.558 1.00 17.00 94 GLN A N 1
ATOM 749 C CA . GLN A 1 95 ? 19.870 44.676 20.573 1.00 14.13 94 GLN A CA 1
ATOM 750 C C . GLN A 1 95 ? 19.950 4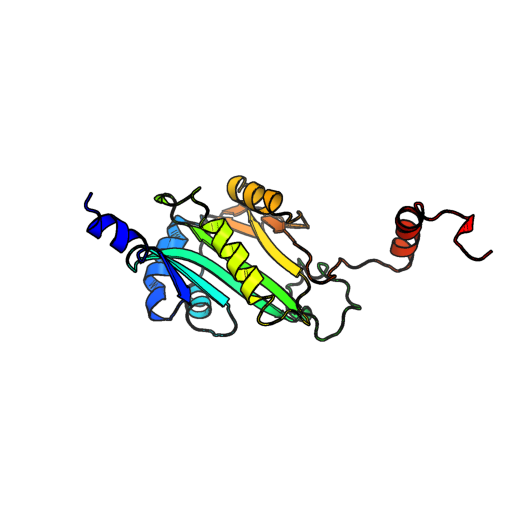5.933 19.736 1.00 14.49 94 GLN A C 1
ATOM 751 O O . GLN A 1 95 ? 21.000 46.380 19.372 1.00 13.51 94 GLN A O 1
ATOM 757 N N . VAL A 1 96 ? 18.777 46.457 19.435 1.00 14.33 95 VAL A N 1
ATOM 758 C CA . VAL A 1 96 ? 18.628 47.734 18.757 1.00 14.01 95 VAL A CA 1
ATOM 759 C C . VAL A 1 96 ? 17.540 48.520 19.458 1.00 13.15 95 VAL A C 1
ATOM 760 O O . VAL A 1 96 ? 16.734 47.961 20.168 1.00 15.41 95 VAL A O 1
ATOM 764 N N . ALA A 1 97 ? 17.554 49.832 19.247 1.00 12.30 96 ALA A N 1
ATOM 765 C CA . ALA A 1 97 ? 16.476 50.672 19.728 1.00 11.74 96 ALA A CA 1
ATOM 766 C C . ALA A 1 97 ? 15.694 51.313 18.583 1.00 12.10 96 ALA A C 1
ATOM 767 O O . ALA A 1 97 ? 16.241 52.022 17.798 1.00 13.21 96 ALA A O 1
ATOM 769 N N . TYR A 1 98 ? 14.400 51.071 18.551 1.00 11.37 97 TYR A N 1
ATOM 770 C CA . TYR A 1 98 ? 13.556 51.617 17.518 1.00 11.57 97 TYR A CA 1
ATOM 771 C C . TYR A 1 98 ? 12.803 52.773 18.103 1.00 10.52 97 TYR A C 1
ATOM 772 O O . TYR A 1 98 ? 12.191 52.618 19.114 1.00 12.60 97 TYR A O 1
ATOM 781 N N . ILE A 1 99 ? 12.852 53.919 17.438 1.00 11.37 98 ILE A N 1
ATOM 782 C CA . ILE A 1 99 ? 12.028 55.037 17.850 1.00 11.03 98 ILE A CA 1
ATOM 783 C C . ILE A 1 99 ? 10.694 54.987 17.094 1.00 13.23 98 ILE A C 1
ATOM 784 O O . ILE A 1 99 ? 10.641 55.241 15.917 1.00 12.86 98 ILE A O 1
ATOM 789 N N . LEU A 1 100 ? 9.646 54.603 17.809 1.00 13.74 99 LEU A N 1
ATOM 790 C CA . LEU A 1 100 ? 8.292 54.583 17.284 1.00 13.85 99 LEU A CA 1
ATOM 791 C C . LEU A 1 100 ? 7.777 55.985 16.984 1.00 16.71 99 LEU A C 1
ATOM 792 O O . LEU A 1 100 ? 7.112 56.194 16.022 1.00 16.83 99 LEU A O 1
ATOM 797 N N . SER A 1 101 ? 8.077 56.923 17.867 1.00 15.22 100 SER A N 1
ATOM 798 C CA . SER A 1 101 ? 7.535 58.258 17.768 1.00 14.22 100 SER A CA 1
ATOM 799 C C . SER A 1 101 ? 8.388 59.305 18.474 1.00 12.25 100 SER A C 1
ATOM 800 O O . SER A 1 101 ? 8.946 59.039 19.507 1.00 12.96 100 SER A O 1
ATOM 803 N N . LEU A 1 102 ? 8.447 60.489 17.893 1.00 12.93 101 LEU A N 1
ATOM 804 C CA . LEU A 1 102 ? 8.980 61.670 18.525 1.00 12.30 101 LEU A CA 1
ATOM 805 C C . LEU A 1 102 ? 8.127 62.872 18.117 1.00 12.73 101 LEU A C 1
ATOM 806 O O . LEU A 1 102 ? 7.921 63.085 16.967 1.00 13.24 101 LEU A O 1
ATOM 811 N N . GLY A 1 103 ? 7.658 63.644 19.076 1.00 13.85 102 GLY A N 1
ATOM 812 C CA . GLY A 1 103 ? 6.874 64.828 18.790 1.00 13.01 102 GLY A CA 1
ATOM 813 C C . GLY A 1 103 ? 6.955 65.873 19.879 1.00 12.02 102 GLY A C 1
ATOM 814 O O . GLY A 1 103 ? 7.100 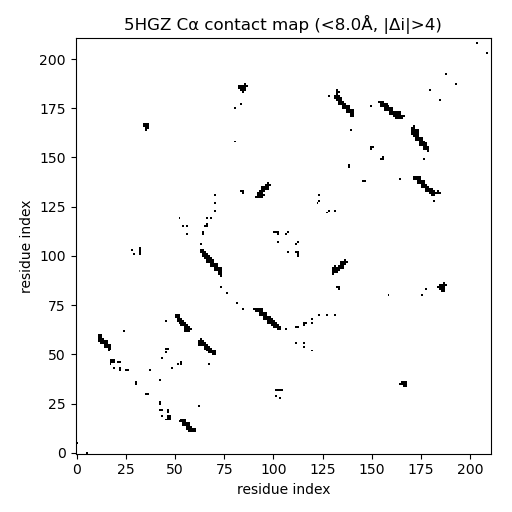65.536 21.023 1.00 14.50 102 GLY A O 1
ATOM 815 N N . VAL A 1 104 ? 6.806 67.129 19.485 1.00 14.23 103 VAL A N 1
ATOM 816 C CA . VAL A 1 104 ? 6.770 68.251 20.402 1.00 13.57 103 VAL A CA 1
ATOM 817 C C . VAL A 1 104 ? 5.640 69.181 19.947 1.00 15.10 103 VAL A C 1
ATOM 818 O O . VAL A 1 104 ? 5.486 69.418 18.782 1.00 16.28 103 VAL A O 1
ATOM 822 N N . VAL A 1 105 ? 4.889 69.727 20.880 1.00 17.98 104 VAL A N 1
ATOM 823 C CA . VAL A 1 105 ? 3.787 70.588 20.494 1.00 22.64 104 VAL A CA 1
ATOM 824 C C . VAL A 1 105 ? 4.360 71.762 19.722 1.00 19.95 104 VAL A C 1
ATOM 825 O O . VAL A 1 105 ? 5.388 72.278 20.049 1.00 17.66 104 VAL A O 1
ATOM 829 N N . LYS A 1 106 ? 3.648 72.180 18.688 1.00 18.89 105 LYS A N 1
ATOM 830 C CA . LYS A 1 106 ? 4.216 73.091 17.727 1.00 20.23 105 LYS A CA 1
ATOM 831 C C . LYS A 1 106 ? 4.617 74.375 18.398 1.00 19.51 105 LYS A C 1
ATOM 832 O O . LYS A 1 106 ? 5.553 74.996 18.025 1.00 20.62 105 LYS A O 1
ATOM 838 N N . GLU A 1 107 ? 3.846 74.761 19.390 1.00 20.08 106 GLU A N 1
ATOM 839 C CA . GLU A 1 107 ? 4.030 75.981 20.126 1.00 20.25 106 GLU A CA 1
ATOM 840 C C . GLU A 1 107 ? 5.383 76.012 20.816 1.00 22.35 106 GLU A C 1
ATOM 841 O O . GLU A 1 107 ? 5.942 77.059 21.026 1.00 22.58 106 GLU A O 1
ATOM 847 N N . PHE A 1 108 ? 5.859 74.832 21.208 1.00 19.99 107 PHE A N 1
ATOM 848 C CA . PHE A 1 108 ? 7.087 74.667 21.974 1.00 24.65 107 PHE A CA 1
ATOM 849 C C . PHE A 1 108 ? 8.328 74.242 21.166 1.00 19.21 107 PHE A C 1
ATOM 850 O O . PHE A 1 108 ? 9.361 73.977 21.719 1.00 19.20 107 PHE A O 1
ATOM 858 N N . ARG A 1 109 ? 8.204 74.183 19.860 1.00 18.34 108 ARG A N 1
ATOM 859 C CA . ARG A 1 109 ? 9.304 73.747 19.020 1.00 16.06 108 ARG A CA 1
ATOM 860 C C . ARG A 1 109 ? 10.468 74.730 18.951 1.00 16.75 108 ARG A C 1
ATOM 861 O O . ARG A 1 109 ? 10.313 75.892 19.211 1.00 19.54 108 ARG A O 1
ATOM 869 N N . LYS A 1 110 ? 11.637 74.220 18.594 1.00 17.15 109 LYS A N 1
ATOM 870 C CA . LYS A 1 110 ? 12.848 75.012 18.461 1.00 16.77 109 LYS A CA 1
ATOM 871 C C . LYS A 1 110 ? 13.289 75.670 19.767 1.00 19.15 109 LYS A C 1
ATOM 872 O O . LYS A 1 110 ? 13.807 76.758 19.768 1.00 20.45 109 LYS A O 1
ATOM 878 N N . HIS A 1 111 ? 13.023 74.975 20.868 1.00 15.62 110 HIS A N 1
ATOM 879 C CA . HIS A 1 111 ? 13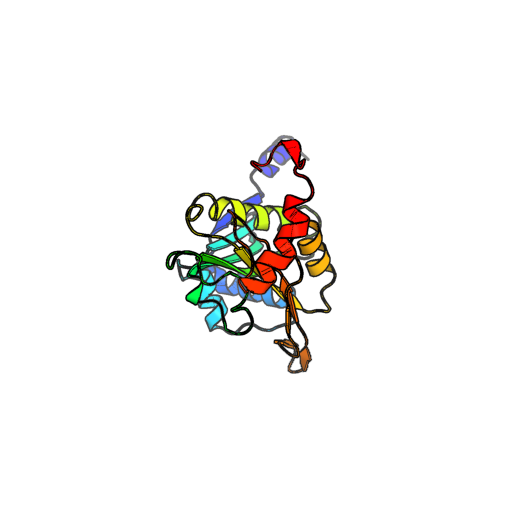.560 75.274 22.179 1.00 17.77 110 HIS A CA 1
ATOM 880 C C . HIS A 1 111 ? 14.419 74.168 22.771 1.00 17.51 110 HIS A C 1
ATOM 881 O O . HIS A 1 111 ? 14.754 74.224 23.921 1.00 16.67 110 HIS A O 1
ATOM 888 N N . GLY A 1 112 ? 14.759 73.172 21.974 1.00 16.90 111 GLY A N 1
ATOM 889 C CA . GLY A 1 112 ? 15.586 72.086 22.451 1.00 17.02 111 GLY A CA 1
ATOM 890 C C . GLY A 1 112 ? 14.874 70.895 23.066 1.00 16.65 111 GLY A C 1
ATOM 891 O O . GLY A 1 112 ? 15.533 69.996 23.537 1.00 14.80 111 GLY A O 1
ATOM 892 N N . ILE A 1 113 ? 13.551 70.897 23.090 1.00 13.20 112 ILE A N 1
ATOM 893 C CA . ILE A 1 113 ? 12.824 69.770 23.666 1.00 14.63 112 ILE A CA 1
ATOM 894 C C . ILE A 1 113 ? 13.016 68.457 22.893 1.00 14.12 112 ILE A C 1
ATOM 895 O O . ILE A 1 113 ? 13.306 67.438 23.469 1.00 13.66 112 ILE A O 1
ATOM 900 N N . GLY A 1 114 ? 12.940 68.512 21.581 1.00 12.15 113 GLY A N 1
ATOM 901 C CA . GLY A 1 114 ? 13.167 67.309 20.818 1.00 13.38 113 GLY A CA 1
ATOM 902 C C . GLY A 1 114 ? 14.563 66.784 21.065 1.00 11.84 113 GLY A C 1
ATOM 903 O O . GLY A 1 114 ? 14.749 65.606 21.258 1.00 12.79 113 GLY A O 1
ATOM 904 N N . SER A 1 115 ? 15.526 67.686 21.109 1.00 12.86 114 SER A N 1
ATOM 905 C CA . SER A 1 115 ? 16.900 67.288 21.359 1.00 14.83 114 SER A CA 1
ATOM 906 C C . SER A 1 115 ? 17.088 66.619 22.717 1.00 13.43 114 SER A C 1
ATOM 907 O O . SER A 1 115 ? 17.729 65.613 22.820 1.00 14.99 114 SER A O 1
ATOM 910 N N . LEU A 1 116 ? 16.497 67.181 23.748 1.00 12.70 115 LEU A N 1
ATOM 911 C CA . LEU A 1 116 ? 16.596 66.579 25.051 1.00 12.33 115 LEU A CA 1
ATOM 912 C C . LEU A 1 116 ? 15.880 65.238 25.175 1.00 12.63 115 LEU A C 1
ATOM 913 O O . LEU A 1 116 ? 16.297 64.406 25.903 1.00 13.07 115 LEU A O 1
ATOM 918 N N . LEU A 1 117 ? 14.773 65.078 24.471 1.00 11.53 116 LEU A N 1
ATOM 919 C CA . LEU A 1 117 ? 14.116 63.799 24.451 1.00 11.12 116 LEU A CA 1
ATOM 920 C C . LEU A 1 117 ? 14.974 62.710 23.800 1.00 12.24 116 LEU A C 1
ATOM 921 O O . LEU A 1 117 ? 15.118 61.646 24.324 1.00 12.17 116 LEU A O 1
ATOM 926 N N . LEU A 1 118 ? 15.597 63.050 22.690 1.00 12.02 117 LEU A N 1
ATOM 927 C CA . LEU A 1 118 ? 16.490 62.130 22.024 1.00 10.36 117 LEU A CA 1
ATOM 928 C C . LEU A 1 118 ? 17.685 61.808 22.894 1.00 10.52 117 LEU A C 1
ATOM 929 O O . LEU A 1 118 ? 18.081 60.690 23.003 1.00 12.40 117 LEU A O 1
ATOM 934 N N . GLU A 1 119 ? 18.236 62.818 23.530 1.00 13.45 118 GLU A N 1
ATOM 935 C CA . GLU A 1 119 ? 19.364 62.609 24.426 1.00 12.73 118 GLU A CA 1
ATOM 936 C C . GLU A 1 119 ? 18.974 61.730 25.622 1.00 13.49 118 GLU A C 1
ATOM 937 O O . GLU A 1 119 ? 19.765 60.933 26.073 1.00 13.67 118 GLU A O 1
ATOM 943 N N . SER A 1 120 ? 17.765 61.918 26.128 1.00 11.01 119 SER A N 1
ATOM 944 C CA . SER A 1 120 ? 17.280 61.097 27.213 1.00 11.20 119 SER A CA 1
ATOM 945 C C . SER A 1 120 ? 17.175 59.635 26.800 1.00 11.70 119 SER A C 1
ATOM 946 O O . SER A 1 120 ? 17.546 58.775 27.536 1.00 11.57 119 SER A O 1
ATOM 949 N N . LEU A 1 121 ? 16.705 59.368 25.599 1.00 11.56 120 LEU A N 1
ATOM 950 C CA . LEU A 1 121 ? 16.666 58.018 25.131 1.00 11.40 120 LEU A CA 1
ATOM 951 C C . LEU A 1 121 ? 18.078 57.461 25.071 1.00 11.92 120 LEU A C 1
ATOM 952 O O . LEU A 1 121 ? 18.295 56.348 25.424 1.00 11.31 120 LEU A O 1
ATOM 957 N N . LYS A 1 122 ? 19.040 58.240 24.609 1.00 10.62 121 LYS A N 1
ATOM 958 C CA . LYS A 1 122 ? 20.399 57.744 24.588 1.00 13.90 121 LYS A CA 1
ATOM 959 C C . LYS A 1 122 ? 20.928 57.446 25.991 1.00 13.32 121 LYS A C 1
ATOM 960 O O . LYS A 1 122 ? 21.618 56.472 26.207 1.00 13.52 121 LYS A O 1
ATOM 966 N N . ASP A 1 123 ? 20.596 58.307 26.930 1.00 12.49 122 ASP A N 1
ATOM 967 C CA . ASP A 1 123 ? 20.981 58.095 28.317 1.00 12.42 122 ASP A CA 1
ATOM 968 C C . ASP A 1 123 ? 20.347 56.834 28.918 1.00 11.51 122 ASP A C 1
ATOM 969 O O . ASP A 1 123 ? 20.960 56.122 29.649 1.00 11.95 122 ASP A O 1
ATOM 974 N N . HIS A 1 124 ? 19.100 56.592 28.588 1.00 10.74 123 HIS A N 1
ATOM 975 C CA . HIS A 1 124 ? 18.398 55.387 29.002 1.00 10.99 123 HIS A CA 1
ATOM 976 C C . HIS A 1 124 ? 19.019 54.112 28.427 1.00 11.98 123 HIS A C 1
ATOM 977 O O . HIS A 1 124 ? 19.115 53.123 29.090 1.00 13.58 123 HIS A O 1
ATOM 984 N N . ILE A 1 125 ? 19.415 54.183 27.163 1.00 12.72 124 ILE A N 1
ATOM 985 C CA . ILE A 1 125 ? 20.098 53.064 26.528 1.00 12.72 124 ILE A CA 1
ATOM 986 C C . ILE A 1 125 ? 21.443 52.789 27.201 1.00 12.81 124 ILE A C 1
ATOM 987 O O . ILE A 1 125 ? 21.758 51.673 27.518 1.00 13.49 124 ILE A O 1
ATOM 992 N N A SER A 1 126 ? 22.189 53.842 27.480 0.56 12.30 125 SER A N 1
ATOM 993 N N B SER A 1 126 ? 22.208 53.827 27.446 0.44 12.27 125 SER A N 1
ATOM 994 C CA A SER A 1 126 ? 23.472 53.714 28.155 0.56 14.81 125 SER A CA 1
ATOM 995 C CA B SER A 1 126 ? 23.477 53.658 28.116 0.44 14.80 125 SER A CA 1
ATOM 996 C C A SER A 1 126 ? 23.303 53.118 29.546 0.56 15.38 125 SER A C 1
ATOM 997 C C B SER A 1 126 ? 23.322 53.131 29.553 0.44 15.38 125 SER A C 1
ATOM 998 O O A SER A 1 126 ? 24.082 52.315 29.967 0.56 17.42 125 SER A O 1
ATOM 999 O O B SER A 1 126 ? 24.090 52.322 29.981 0.44 17.42 125 SER A O 1
ATOM 1004 N N . THR A 1 127 ? 22.291 53.557 30.254 1.00 13.02 126 THR A N 1
ATOM 1005 C CA . THR A 1 127 ? 21.993 53.030 31.568 1.00 13.63 126 THR A CA 1
ATOM 1006 C C . THR A 1 127 ? 21.539 51.577 31.561 1.00 17.92 126 THR A C 1
ATOM 1007 O O . THR A 1 127 ? 21.882 50.824 32.422 1.00 16.09 126 THR A O 1
ATOM 1011 N N . THR A 1 128 ? 20.711 51.224 30.598 1.00 13.81 127 THR A N 1
ATOM 1012 C CA . THR A 1 128 ? 19.955 49.984 30.642 1.00 14.93 127 THR A CA 1
ATOM 1013 C C . THR A 1 128 ? 20.527 48.859 29.799 1.00 16.15 127 THR A C 1
ATOM 1014 O O . THR A 1 128 ? 20.459 47.719 30.172 1.00 18.55 127 THR A O 1
ATOM 1018 N N . ALA A 1 129 ? 21.059 49.216 28.642 1.00 14.79 128 ALA A N 1
ATOM 1019 C CA . ALA A 1 129 ? 21.451 48.247 27.627 1.00 17.91 128 ALA A CA 1
ATOM 1020 C C . ALA A 1 129 ? 22.765 48.509 26.907 1.00 17.70 128 ALA A C 1
ATOM 1021 O O . ALA A 1 129 ? 22.875 48.190 25.750 1.00 18.99 128 ALA A O 1
ATOM 1023 N N . GLN A 1 130 ? 23.736 49.102 27.565 1.00 20.13 129 GLN A N 1
ATOM 1024 C CA . GLN A 1 130 ? 24.994 49.452 26.918 1.00 20.67 129 GLN A CA 1
ATOM 1025 C C . GLN A 1 130 ? 25.777 48.238 26.407 1.00 19.17 129 GLN A C 1
ATOM 1026 O O . GLN A 1 130 ? 26.501 48.318 25.451 1.00 22.49 129 GLN A O 1
ATOM 1032 N N . ASP A 1 131 ? 25.622 47.133 27.094 1.00 22.38 130 ASP A N 1
ATOM 1033 C CA . ASP A 1 131 ? 26.261 45.895 26.732 1.00 22.63 130 ASP A CA 1
ATOM 1034 C C . ASP A 1 131 ? 25.832 45.359 25.379 1.00 28.90 130 ASP A C 1
ATOM 1035 O O . ASP A 1 131 ? 26.633 44.752 24.703 1.00 28.81 130 ASP A O 1
ATOM 1040 N N . HIS A 1 132 ? 24.571 45.545 25.005 1.00 19.27 131 HIS A N 1
ATOM 1041 C CA . HIS A 1 132 ? 24.088 44.929 23.787 1.00 20.62 131 HIS A CA 1
ATOM 1042 C C . HIS A 1 132 ? 23.475 45.804 22.705 1.00 15.70 131 HIS A C 1
ATOM 1043 O O . HIS A 1 132 ? 23.279 45.334 21.629 1.00 16.29 131 HIS A O 1
ATOM 1050 N N . CYS A 1 133 ? 23.126 47.044 23.016 1.00 14.88 132 CYS A N 1
ATOM 1051 C CA . CYS A 1 133 ? 22.407 47.851 22.029 1.00 14.11 132 CYS A CA 1
ATOM 1052 C C . CYS A 1 133 ? 23.367 48.541 21.065 1.00 14.72 132 CYS A C 1
ATOM 1053 O O . CYS A 1 133 ? 24.201 49.297 21.486 1.00 16.73 132 CYS A O 1
ATOM 1056 N N . LYS A 1 134 ? 23.223 48.265 19.772 1.00 14.11 133 LYS A N 1
ATOM 1057 C CA . LYS A 1 134 ? 24.204 48.679 18.780 1.00 13.59 133 LYS A CA 1
ATOM 1058 C C . LYS A 1 134 ? 23.695 49.604 17.681 1.00 14.00 133 LYS A C 1
ATOM 1059 O O . LYS A 1 134 ? 24.443 50.011 16.836 1.00 14.10 133 LYS A O 1
ATOM 1065 N N . ALA A 1 135 ? 22.412 49.912 17.688 1.00 12.59 134 ALA A N 1
ATOM 1066 C CA . ALA A 1 135 ? 21.887 50.887 16.741 1.00 12.21 134 ALA A CA 1
ATOM 1067 C C . ALA A 1 135 ? 20.606 51.505 17.260 1.00 13.19 134 ALA A C 1
ATOM 1068 O O . ALA A 1 135 ? 19.908 50.905 18.039 1.00 14.69 134 ALA A O 1
ATOM 1070 N N . ILE A 1 136 ? 20.338 52.705 16.780 1.00 12.44 135 ILE A N 1
ATOM 1071 C CA . ILE A 1 136 ? 19.062 53.377 16.969 1.00 13.30 135 ILE A CA 1
ATOM 1072 C C . ILE A 1 136 ? 18.507 53.638 15.562 1.00 12.29 135 ILE A C 1
ATOM 1073 O O . ILE A 1 136 ? 19.234 54.077 14.741 1.00 13.32 135 ILE A O 1
ATOM 1078 N N . TYR A 1 137 ? 17.247 53.325 15.306 1.00 11.29 136 TYR A N 1
ATOM 1079 C CA . TYR A 1 137 ? 16.677 53.502 13.979 1.00 11.30 136 TYR A CA 1
ATOM 1080 C C . TYR A 1 137 ? 15.256 54.008 14.076 1.00 12.63 136 TYR A C 1
ATOM 1081 O O . TYR A 1 137 ? 14.647 53.920 15.095 1.00 12.86 136 TYR A O 1
ATOM 1090 N N . LEU A 1 138 ? 14.785 54.597 12.991 1.00 12.23 137 LEU A N 1
ATOM 1091 C CA . LEU A 1 138 ? 13.464 55.174 12.932 1.00 12.23 137 LEU A CA 1
ATOM 1092 C C . LEU A 1 138 ? 13.085 55.425 11.492 1.00 11.71 137 LEU A C 1
ATOM 1093 O O . LEU A 1 138 ? 13.875 55.292 10.603 1.00 12.06 137 LEU A O 1
ATOM 1098 N N . HIS A 1 139 ? 11.832 55.772 11.303 1.00 11.17 138 HIS A N 1
ATOM 1099 C CA . HIS A 1 139 ? 11.323 56.105 9.993 1.00 11.47 138 HIS A CA 1
ATOM 1100 C C . HIS A 1 139 ? 10.715 57.499 9.963 1.00 13.58 138 HIS A C 1
ATOM 1101 O O . HIS A 1 139 ? 10.104 57.926 10.916 1.00 12.75 138 HIS A O 1
ATOM 1108 N N . VAL A 1 140 ? 10.887 58.178 8.835 1.00 12.74 139 VAL A N 1
ATOM 1109 C CA . VAL A 1 140 ? 10.216 59.439 8.568 1.00 13.19 139 VAL A CA 1
ATOM 1110 C C . VAL A 1 140 ? 9.590 59.451 7.171 1.00 11.96 139 VAL A C 1
ATOM 1111 O O . VAL A 1 140 ? 10.027 58.765 6.291 1.00 11.75 139 VAL A O 1
ATOM 1115 N N . LEU A 1 141 ? 8.586 60.290 6.986 1.00 11.63 140 LEU A N 1
ATOM 1116 C CA . LEU A 1 141 ? 8.093 60.614 5.656 1.00 12.68 140 LEU A CA 1
ATOM 1117 C C . LEU A 1 141 ? 9.192 61.309 4.833 1.00 11.70 140 LEU A C 1
ATOM 1118 O O . LEU A 1 141 ? 9.904 62.114 5.343 1.00 12.32 140 LEU A O 1
ATOM 1123 N N . THR A 1 142 ? 9.298 60.985 3.547 1.00 12.14 141 THR A N 1
ATOM 1124 C CA . THR A 1 142 ? 10.347 61.564 2.724 1.00 12.64 141 THR A CA 1
ATOM 1125 C C . THR A 1 142 ? 10.166 63.069 2.596 1.00 10.88 141 THR A C 1
ATOM 1126 O O . THR A 1 142 ? 11.105 63.756 2.355 1.00 15.47 141 THR A O 1
ATOM 1130 N N . THR A 1 143 ? 8.938 63.533 2.771 1.00 12.47 142 THR A N 1
ATOM 1131 C CA . THR A 1 143 ? 8.595 64.942 2.694 1.00 14.23 142 THR A CA 1
ATOM 1132 C C . THR A 1 143 ? 8.879 65.719 3.969 1.00 14.62 142 THR A C 1
ATOM 1133 O O . THR A 1 143 ? 8.769 66.913 3.983 1.00 15.97 142 THR A O 1
ATOM 1137 N N . ASN A 1 144 ? 9.243 65.023 5.042 1.00 13.78 143 ASN A N 1
ATOM 1138 C CA . ASN A 1 144 ? 9.407 65.665 6.343 1.00 14.00 143 ASN A CA 1
ATOM 1139 C C . ASN A 1 144 ? 10.784 66.267 6.541 1.00 13.82 143 ASN A C 1
ATOM 1140 O O . ASN A 1 144 ? 11.593 65.746 7.252 1.00 13.44 143 ASN A O 1
ATOM 1145 N N . ASN A 1 145 ? 11.014 67.398 5.906 1.00 13.56 144 ASN A N 1
ATOM 1146 C CA . ASN A 1 145 ? 12.290 68.061 5.969 1.00 14.40 144 ASN A CA 1
ATOM 1147 C C . ASN A 1 145 ? 12.675 68.485 7.364 1.00 15.45 144 ASN A C 1
ATOM 1148 O O . ASN A 1 145 ? 13.812 68.453 7.703 1.00 15.23 144 ASN A O 1
ATOM 1153 N N . THR A 1 146 ? 11.715 68.909 8.154 1.00 15.25 145 THR A N 1
ATOM 1154 C CA . THR A 1 146 ? 12.032 69.324 9.498 1.00 14.22 145 THR A CA 1
ATOM 1155 C C . THR A 1 146 ? 12.613 68.146 10.298 1.00 15.81 145 THR A C 1
ATOM 1156 O O . THR A 1 146 ? 13.613 68.276 10.936 1.00 15.50 145 THR A O 1
ATOM 1160 N N . ALA A 1 147 ? 11.999 66.985 10.182 1.00 13.71 146 ALA A N 1
ATOM 1161 C CA . ALA A 1 147 ? 12.495 65.801 10.862 1.00 14.24 146 ALA A CA 1
ATOM 1162 C C . ALA A 1 147 ? 13.806 65.319 10.269 1.00 12.85 146 ALA A C 1
ATOM 1163 O O . ALA A 1 147 ? 14.700 64.949 10.984 1.00 14.03 146 ALA A O 1
ATOM 1165 N N . ILE A 1 148 ? 13.907 65.374 8.949 1.00 12.88 147 ILE A N 1
ATOM 1166 C CA . ILE A 1 148 ? 15.121 64.917 8.289 1.00 12.45 147 ILE A CA 1
ATOM 1167 C C . ILE A 1 148 ? 16.334 65.732 8.716 1.00 15.66 147 ILE A C 1
ATOM 1168 O O . ILE A 1 148 ? 17.360 65.204 9.063 1.00 15.06 147 ILE A O 1
ATOM 1173 N N . ASN A 1 149 ? 16.162 67.035 8.749 1.00 13.53 148 ASN A N 1
ATOM 1174 C CA . ASN A 1 149 ? 17.222 67.910 9.187 1.00 16.26 148 ASN A CA 1
ATOM 1175 C C . ASN A 1 149 ? 17.584 67.671 10.651 1.00 15.46 148 ASN A C 1
ATOM 1176 O O . ASN A 1 149 ? 18.722 67.671 11.007 1.00 14.75 148 ASN A O 1
ATOM 1181 N N . PHE A 1 150 ? 16.582 67.455 11.480 1.00 14.36 149 PHE A N 1
ATOM 1182 C CA . PHE A 1 150 ? 16.824 67.256 12.883 1.00 12.59 149 PHE A CA 1
ATOM 1183 C C . PHE A 1 150 ? 17.663 66.014 13.096 1.00 13.23 149 PHE A C 1
ATOM 1184 O O . PHE A 1 150 ? 18.628 66.034 13.811 1.00 14.99 149 PHE A O 1
ATOM 1192 N N . TYR A 1 151 ? 17.286 64.936 12.440 1.00 13.93 150 TYR A N 1
ATOM 1193 C CA . TYR A 1 151 ? 18.032 63.703 12.559 1.00 14.22 150 TYR A CA 1
ATOM 1194 C C . TYR A 1 151 ? 19.431 63.705 11.926 1.00 12.81 150 TYR A C 1
ATOM 1195 O O . TYR A 1 151 ? 20.387 63.234 12.501 1.00 14.95 150 TYR A O 1
ATOM 1204 N N . GLU A 1 152 ? 19.519 64.290 10.748 1.00 13.93 151 GLU A N 1
ATOM 1205 C CA . GLU A 1 152 ? 20.795 64.389 10.052 1.00 17.36 151 GLU A CA 1
ATOM 1206 C C . GLU A 1 152 ? 21.775 65.246 10.853 1.00 17.49 151 GLU A C 1
ATOM 1207 O O . GLU A 1 152 ? 22.925 64.951 10.922 1.00 18.86 151 GLU A O 1
ATOM 1213 N N . ASN A 1 153 ? 21.285 66.304 11.459 1.00 15.89 152 ASN A N 1
ATOM 1214 C CA . ASN A 1 153 ? 22.137 67.174 12.251 1.00 18.28 152 ASN A CA 1
ATOM 1215 C C . ASN A 1 153 ? 22.558 66.542 13.574 1.00 20.15 152 ASN A C 1
ATOM 1216 O O . ASN A 1 153 ? 23.404 67.038 14.258 1.00 20.72 152 ASN A O 1
ATOM 1221 N N . ARG A 1 154 ? 21.913 65.449 13.925 1.00 15.20 153 ARG A N 1
ATOM 1222 C CA . ARG A 1 154 ? 22.275 64.656 15.088 1.00 16.81 153 ARG A CA 1
ATOM 1223 C C . ARG A 1 154 ? 22.948 63.319 14.701 1.00 15.40 153 ARG A C 1
ATOM 1224 O O . ARG A 1 154 ? 22.931 62.377 15.426 1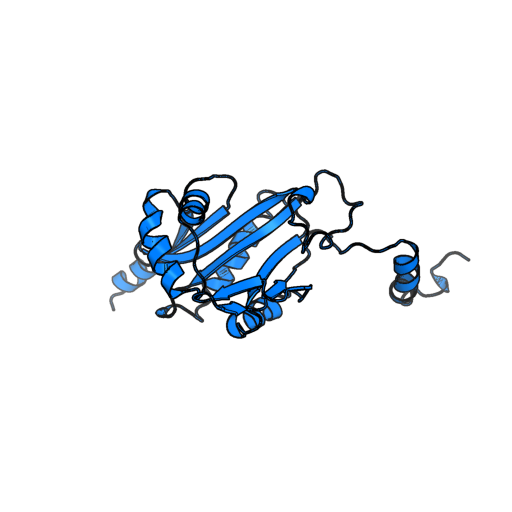.00 16.99 153 ARG A O 1
ATOM 1232 N N . ASP A 1 155 ? 23.463 63.292 13.489 1.00 17.26 154 ASP A N 1
ATOM 1233 C CA . ASP A 1 155 ? 24.358 62.267 12.965 1.00 17.84 154 ASP A CA 1
ATOM 1234 C C . ASP A 1 155 ? 23.691 60.943 12.564 1.00 16.61 154 ASP A C 1
ATOM 1235 O O . ASP A 1 155 ? 24.350 59.978 12.314 1.00 18.75 154 ASP A O 1
ATOM 1240 N N . PHE A 1 15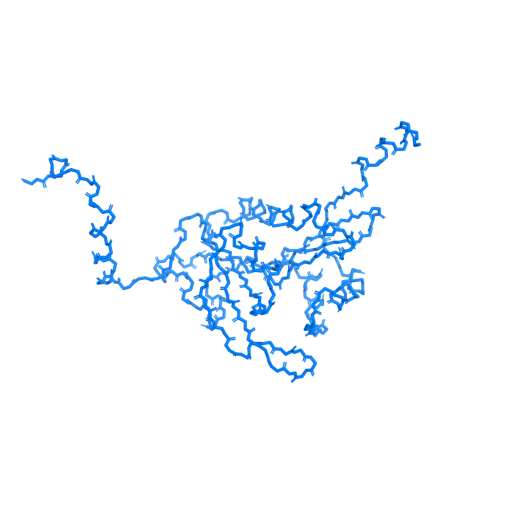6 ? 22.381 60.937 12.506 1.00 14.59 155 PHE A N 1
ATOM 1241 C CA . PHE A 1 156 ? 21.684 59.802 11.931 1.00 13.80 155 PHE A CA 1
ATOM 1242 C C . PHE A 1 156 ? 21.894 59.853 10.432 1.00 13.48 155 PHE A C 1
ATOM 1243 O O . PHE A 1 156 ? 21.950 60.908 9.857 1.00 15.32 155 PHE A O 1
ATOM 1251 N N . LYS A 1 157 ? 21.974 58.688 9.818 1.00 12.35 156 LYS A N 1
ATOM 1252 C CA . LYS A 1 157 ? 22.205 58.571 8.389 1.00 14.75 156 LYS A CA 1
ATOM 1253 C C . LYS A 1 157 ? 21.059 57.858 7.689 1.00 13.62 156 LYS A C 1
ATOM 1254 O O . LYS A 1 157 ? 20.489 56.949 8.194 1.00 12.36 156 LYS A O 1
ATOM 1260 N N . GLN A 1 158 ? 20.757 58.323 6.502 1.00 13.25 157 GLN A N 1
ATOM 1261 C CA . GLN A 1 158 ? 19.702 57.744 5.709 1.00 14.34 157 GLN A CA 1
ATOM 1262 C C . GLN A 1 158 ? 20.135 56.380 5.207 1.00 15.71 157 GLN A C 1
ATOM 1263 O O . GLN A 1 158 ? 21.227 56.252 4.712 1.00 17.02 157 GLN A O 1
ATOM 1269 N N A HIS A 1 159 ? 19.280 55.405 5.463 0.59 12.68 158 HIS A N 1
ATOM 1270 N N B HIS A 1 159 ? 19.278 55.416 5.491 0.41 12.73 158 HIS A N 1
ATOM 1271 C CA A HIS A 1 159 ? 19.622 54.014 5.244 0.59 14.92 158 HIS A CA 1
ATOM 1272 C CA B HIS A 1 159 ? 19.613 54.052 5.167 0.41 14.89 158 HIS A CA 1
ATOM 1273 C C A HIS A 1 159 ? 18.859 53.301 4.137 0.59 15.63 158 HIS A C 1
ATOM 1274 C C B HIS A 1 159 ? 18.857 53.361 4.070 0.41 15.68 158 HIS A C 1
ATOM 1275 O O A HIS A 1 159 ? 19.459 52.614 3.332 0.59 18.43 158 HIS A O 1
ATOM 1276 O O B HIS A 1 159 ? 19.445 52.592 3.334 0.41 18.42 158 HIS A O 1
ATOM 1289 N N . HIS A 1 160 ? 17.512 53.475 4.171 1.00 12.53 159 HIS A N 1
ATOM 1290 C CA . HIS A 1 160 ? 16.676 52.857 3.134 1.00 13.97 159 HIS A CA 1
ATOM 1291 C C . HIS A 1 160 ? 15.635 53.830 2.633 1.00 13.98 159 HIS A C 1
ATOM 1292 O O . HIS A 1 160 ? 15.189 54.686 3.341 1.00 14.52 159 HIS A O 1
ATOM 1299 N N . TYR A 1 161 ? 15.240 53.637 1.390 1.00 11.79 160 TYR A N 1
ATOM 1300 C CA . TYR A 1 161 ? 14.068 54.272 0.813 1.00 11.26 160 TYR A CA 1
ATOM 1301 C C . TYR A 1 161 ? 12.954 53.239 0.826 1.00 10.90 160 TYR A C 1
ATOM 1302 O O . TYR A 1 161 ? 13.164 52.117 0.442 1.00 13.15 160 TYR A O 1
ATOM 1311 N N . LEU A 1 162 ? 11.800 53.630 1.337 1.00 11.58 161 LEU A N 1
ATOM 1312 C CA . LEU A 1 162 ? 10.659 52.747 1.471 1.00 11.37 161 LEU A CA 1
ATOM 1313 C C . LEU A 1 162 ? 9.441 53.284 0.733 1.00 13.35 161 LEU A C 1
ATOM 1314 O O . LEU A 1 162 ? 8.721 54.099 1.231 1.00 13.52 161 LEU A O 1
ATOM 1319 N N . PRO A 1 163 ? 9.194 52.797 -0.459 1.00 12.88 162 PRO A N 1
ATOM 1320 C CA . PRO A 1 163 ? 8.088 53.353 -1.232 1.00 12.78 162 PRO A CA 1
ATOM 1321 C C . PRO A 1 163 ? 6.731 52.996 -0.646 1.00 13.66 162 PRO A C 1
ATOM 1322 O O . PRO A 1 163 ? 6.502 51.878 -0.299 1.00 14.68 162 PRO A O 1
ATOM 1326 N N . TYR A 1 164 ? 5.860 53.987 -0.548 1.00 14.15 163 TYR A N 1
ATOM 1327 C CA . TYR A 1 164 ? 4.496 53.779 -0.123 1.00 14.61 163 TYR A CA 1
ATOM 1328 C C . TYR A 1 164 ? 4.420 53.061 1.237 1.00 14.70 163 TYR A C 1
ATOM 1329 O O . TYR A 1 164 ? 3.624 52.180 1.454 1.00 17.34 163 TYR A O 1
ATOM 1338 N N . TYR A 1 165 ? 5.305 53.468 2.121 1.00 14.68 164 TYR A N 1
ATOM 1339 C CA . TYR A 1 165 ? 5.368 53.043 3.510 1.00 16.59 164 TYR A CA 1
ATOM 1340 C C . TYR A 1 165 ? 4.224 53.529 4.395 1.00 14.53 164 TYR A C 1
ATOM 1341 O O . TYR A 1 165 ? 3.842 52.874 5.321 1.00 18.39 164 TYR A O 1
ATOM 1350 N N . TYR A 1 166 ? 3.757 54.732 4.135 1.00 15.53 165 TYR A N 1
ATOM 1351 C CA . TYR A 1 166 ? 2.809 55.419 4.988 1.00 15.40 165 TYR A CA 1
ATOM 1352 C C . TYR A 1 166 ? 1.490 55.672 4.266 1.00 16.76 165 TYR A C 1
ATOM 1353 O O . TYR A 1 166 ? 1.433 55.608 3.069 1.00 15.78 165 TYR A O 1
ATOM 1362 N N . SER A 1 167 ? 0.445 55.933 5.049 1.00 18.39 166 SER A N 1
ATOM 1363 C CA . SER A 1 167 ? -0.831 56.433 4.537 1.00 20.86 166 SER A CA 1
ATOM 1364 C C . SER A 1 167 ? -1.206 57.756 5.198 1.00 21.66 166 SER A C 1
ATOM 1365 O O . SER A 1 167 ? -1.246 57.837 6.398 1.00 21.17 166 SER A O 1
ATOM 1368 N N . ILE A 1 168 ? -1.463 58.780 4.403 1.00 19.52 167 ILE A N 1
ATOM 1369 C CA . ILE A 1 168 ? -2.004 60.021 4.915 1.00 21.11 167 ILE A CA 1
ATOM 1370 C C . ILE A 1 168 ? -3.405 60.138 4.346 1.00 21.30 167 ILE A C 1
ATOM 1371 O O . ILE A 1 168 ? -3.584 60.323 3.179 1.00 25.02 167 ILE A O 1
ATOM 1376 N N . ARG A 1 169 ? -4.410 59.990 5.198 1.00 31.82 168 ARG A N 1
ATOM 1377 C CA . ARG A 1 169 ? -5.800 60.094 4.767 1.00 36.02 168 ARG A CA 1
ATOM 1378 C C . ARG A 1 169 ? -6.110 59.156 3.603 1.00 28.95 168 ARG A C 1
ATOM 1379 O O . ARG A 1 169 ? -6.813 59.522 2.697 1.00 30.74 168 ARG A O 1
ATOM 1387 N N . GLY A 1 170 ? -5.562 57.952 3.656 1.00 23.46 169 GLY A N 1
ATOM 1388 C CA . GLY A 1 170 ? -5.727 56.955 2.627 1.00 26.38 169 GLY A CA 1
ATOM 1389 C C . GLY A 1 170 ? -4.795 57.032 1.431 1.00 24.64 169 GLY A C 1
ATOM 1390 O O . GLY A 1 170 ? -4.779 56.159 0.607 1.00 28.31 169 GLY A O 1
ATOM 1391 N N . VAL A 1 171 ? -3.972 58.056 1.365 1.00 22.15 170 VAL A N 1
ATOM 1392 C CA . VAL A 1 171 ? -3.083 58.210 0.230 1.00 20.42 170 VAL A CA 1
ATOM 1393 C C . VAL A 1 171 ? -1.684 57.761 0.642 1.00 18.96 170 VAL A C 1
ATOM 1394 O O . VAL A 1 171 ? -1.138 58.274 1.576 1.00 18.33 170 VAL A O 1
ATOM 1398 N N . LEU A 1 172 ? -1.134 56.801 -0.082 1.00 17.08 171 LEU A N 1
ATOM 1399 C CA . LEU A 1 172 ? 0.175 56.251 0.235 1.00 15.60 171 LEU A CA 1
ATOM 1400 C C . LEU A 1 172 ? 1.324 57.215 -0.010 1.00 15.14 171 LEU A C 1
ATOM 1401 O O . LEU A 1 172 ? 1.311 57.937 -0.958 1.00 14.89 171 LEU A O 1
ATOM 1406 N N . LYS A 1 173 ? 2.295 57.210 0.895 1.00 14.69 172 LYS A N 1
ATOM 1407 C CA . LYS A 1 173 ? 3.421 58.117 0.848 1.00 12.38 172 LYS A CA 1
ATOM 1408 C C . LYS A 1 173 ? 4.715 57.381 1.169 1.00 13.64 172 LYS A C 1
ATOM 1409 O O . LYS A 1 173 ? 4.736 56.485 1.970 1.00 14.25 172 LYS A O 1
ATOM 1415 N N . ASP A 1 174 ? 5.792 57.815 0.547 1.00 13.74 173 ASP A N 1
ATOM 1416 C CA . ASP A 1 174 ? 7.096 57.204 0.765 1.00 12.51 173 ASP A CA 1
ATOM 1417 C C . ASP A 1 174 ? 7.729 57.561 2.116 1.00 12.62 173 ASP A C 1
ATOM 1418 O O . ASP A 1 174 ? 7.482 58.590 2.682 1.00 13.50 173 ASP A O 1
ATOM 1423 N N . GLY A 1 175 ? 8.604 56.685 2.570 1.00 10.59 174 GLY A N 1
ATOM 1424 C CA . GLY A 1 175 ? 9.383 56.894 3.775 1.00 12.66 174 GLY A CA 1
ATOM 1425 C C . GLY A 1 175 ? 10.872 56.595 3.632 1.00 11.85 174 GLY A C 1
ATOM 1426 O O . GLY A 1 175 ? 11.301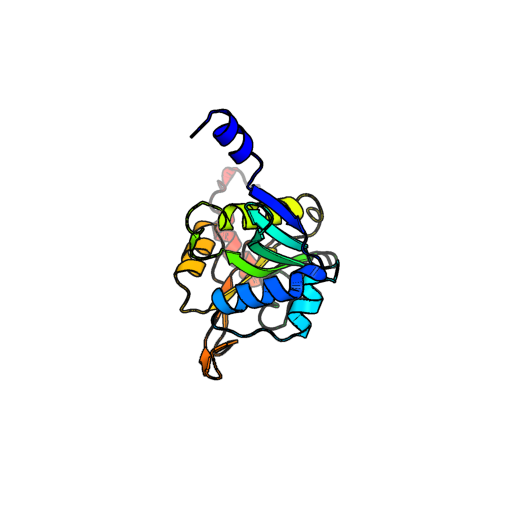 56.045 2.666 1.00 12.50 174 GLY A O 1
ATOM 1427 N N . PHE A 1 176 ? 11.636 57.011 4.638 1.00 13.07 175 PHE A N 1
ATOM 1428 C CA . PHE A 1 176 ? 13.048 56.686 4.780 1.00 11.03 175 PHE A CA 1
ATOM 1429 C C . PHE A 1 176 ? 13.268 56.013 6.141 1.00 11.48 175 PHE A C 1
ATOM 1430 O O . PHE A 1 176 ? 12.591 56.315 7.081 1.00 12.81 175 PHE A O 1
ATOM 1438 N N . THR A 1 177 ? 14.260 55.148 6.215 1.00 11.39 176 THR A N 1
ATOM 1439 C CA . THR A 1 177 ? 14.815 54.677 7.472 1.00 10.10 176 THR A CA 1
ATOM 1440 C C . THR A 1 177 ? 16.074 55.473 7.747 1.00 12.57 176 THR A C 1
ATOM 1441 O O . THR A 1 177 ? 16.851 55.689 6.869 1.00 13.74 176 THR A O 1
ATOM 1445 N N . TYR A 1 178 ? 16.219 55.922 8.985 1.00 12.19 177 TYR A N 1
ATOM 1446 C CA . TYR A 1 178 ? 17.425 56.574 9.463 1.00 12.11 177 TYR A CA 1
ATOM 1447 C C . TYR A 1 178 ? 18.065 55.752 10.565 1.00 10.56 177 TYR A C 1
ATOM 1448 O O . TYR A 1 178 ? 17.378 55.139 11.341 1.00 12.09 177 TYR A O 1
ATOM 1457 N N A VAL A 1 179 ? 19.382 55.699 10.563 0.86 11.24 178 VAL A N 1
ATOM 1458 N N B VAL A 1 179 ? 19.482 55.699 10.563 0.14 11.31 178 VAL A N 1
ATOM 1459 C CA A VAL A 1 179 ? 20.104 54.902 11.522 0.86 12.03 178 VAL A CA 1
ATOM 1460 C CA B VAL A 1 179 ? 20.204 54.902 11.522 0.14 12.18 178 VAL A CA 1
ATOM 1461 C C A VAL A 1 179 ? 21.286 55.653 12.150 0.86 12.00 178 VAL A C 1
ATOM 1462 C C B VAL A 1 179 ? 21.386 55.653 12.150 0.14 12.20 178 VAL A C 1
ATOM 1463 O O A VAL A 1 179 ? 21.962 56.389 11.502 0.86 12.75 178 VAL A O 1
ATOM 1464 O O B VAL A 1 179 ? 22.062 56.389 11.502 0.14 12.80 178 VAL A O 1
ATOM 1471 N N . LEU A 1 180 ? 21.471 55.436 13.439 1.00 13.78 179 LEU A N 1
ATOM 1472 C CA . LEU A 1 180 ? 22.657 55.857 14.166 1.00 13.56 179 LEU A CA 1
ATOM 1473 C C . LEU A 1 180 ? 23.291 54.638 14.823 1.00 13.52 179 LEU A C 1
ATOM 1474 O O . LEU A 1 180 ? 22.680 53.999 15.626 1.00 15.46 179 LEU A O 1
ATOM 1479 N N . TYR A 1 181 ? 24.534 54.357 14.495 1.00 13.88 180 TYR A N 1
ATOM 1480 C CA . TYR A 1 181 ? 25.198 53.229 15.135 1.00 14.34 180 TYR A CA 1
ATOM 1481 C C . TYR A 1 181 ? 25.779 53.649 16.462 1.00 15.95 180 TYR A C 1
ATOM 1482 O O . TYR A 1 181 ? 26.264 54.721 16.580 1.00 17.26 180 TYR A O 1
ATOM 1491 N N . ILE A 1 182 ? 25.689 52.784 17.452 1.00 14.52 181 ILE A N 1
ATOM 1492 C CA . ILE A 1 182 ? 26.269 53.064 18.747 1.00 16.07 181 ILE A CA 1
ATOM 1493 C C . ILE A 1 182 ? 26.969 51.823 19.275 1.00 16.66 181 ILE A C 1
ATOM 1494 O O . ILE A 1 182 ? 26.683 50.731 18.876 1.00 16.36 181 ILE A O 1
ATOM 1499 N N . ASN A 1 183 ? 27.924 52.040 20.160 1.00 18.98 182 ASN A N 1
ATOM 1500 C CA . ASN A 1 183 ? 28.591 50.942 20.843 1.00 21.07 182 ASN A CA 1
ATOM 1501 C C . ASN A 1 183 ? 29.198 49.924 19.892 1.00 24.35 182 ASN A C 1
ATOM 1502 O O . ASN A 1 183 ? 29.147 48.746 20.143 1.00 26.81 182 ASN A O 1
ATOM 1507 N N . GLY A 1 184 ? 29.770 50.394 18.802 1.00 23.58 183 GLY A N 1
ATOM 1508 C CA . GLY A 1 184 ? 30.382 49.533 17.815 1.00 23.52 183 GLY A CA 1
ATOM 1509 C C . GLY A 1 184 ? 29.494 48.890 16.763 1.00 24.00 183 GLY A C 1
ATOM 1510 O O . GLY A 1 184 ? 29.957 48.108 15.985 1.00 24.04 183 GLY A O 1
ATOM 1511 N N . GLY A 1 185 ? 28.225 49.254 16.713 1.00 20.27 184 GLY A N 1
ATOM 1512 C CA . GLY A 1 185 ? 27.361 48.712 15.705 1.00 17.13 184 GLY A CA 1
ATOM 1513 C C . GLY A 1 185 ? 27.838 49.135 14.329 1.00 20.67 184 GLY A C 1
ATOM 1514 O O . GLY A 1 185 ? 28.464 50.150 14.184 1.00 22.52 184 GLY A O 1
ATOM 1515 N N . HIS A 1 186 ? 27.589 48.283 13.348 1.00 19.21 185 HIS A N 1
ATOM 1516 C CA . HIS A 1 186 ? 27.882 48.565 11.955 1.00 22.98 185 HIS A CA 1
ATOM 1517 C C . HIS A 1 186 ? 27.023 47.663 11.075 1.00 19.26 185 HIS A C 1
ATOM 1518 O O . HIS A 1 186 ? 26.548 46.668 11.521 1.00 19.35 185 HIS A O 1
ATOM 1525 N N . PRO A 1 187 ? 26.850 48.025 9.817 1.00 22.47 186 PRO A N 1
ATOM 1526 C CA . PRO A 1 187 ? 26.056 47.241 8.882 1.00 22.61 186 PRO A CA 1
ATOM 1527 C C . PRO A 1 187 ? 26.764 45.954 8.458 1.00 24.09 186 PRO A C 1
ATOM 1528 O O . PRO A 1 187 ? 27.942 45.821 8.643 1.00 23.56 186 PRO A O 1
ATOM 1532 N N . PRO A 1 188 ? 26.004 45.038 7.903 1.00 21.36 187 PRO A N 1
ATOM 1533 C CA . PRO A 1 188 ? 26.557 43.802 7.373 1.00 24.66 187 PRO A CA 1
ATOM 1534 C C . PRO A 1 188 ? 27.408 44.038 6.147 1.00 25.15 187 PRO A C 1
ATOM 1535 O O . PRO A 1 188 ? 27.116 44.893 5.334 1.00 24.81 187 PRO A O 1
ATOM 1539 N N . TRP A 1 189 ? 28.469 43.249 6.052 1.00 21.16 188 TRP A N 1
ATOM 1540 C CA . TRP A 1 189 ? 29.331 43.199 4.900 1.00 24.15 188 TRP A CA 1
ATOM 1541 C C . TRP A 1 189 ? 29.581 41.751 4.554 1.00 23.54 188 TRP A C 1
ATOM 1542 O O . TRP A 1 189 ? 29.848 40.971 5.424 1.00 22.54 188 TRP A O 1
ATOM 1553 N N . THR A 1 190 ? 29.636 41.428 3.276 1.00 20.87 189 THR A N 1
ATOM 1554 C CA . THR A 1 190 ? 30.227 40.157 2.915 1.00 20.97 189 THR A CA 1
ATOM 1555 C C . THR A 1 190 ? 31.715 40.248 3.230 1.00 23.38 189 THR A C 1
ATOM 1556 O O . THR A 1 190 ? 32.262 41.316 3.289 1.00 19.70 189 THR A O 1
ATOM 1560 N N . ILE A 1 191 ? 32.346 39.111 3.466 1.00 18.85 190 ILE A N 1
ATOM 1561 C CA . ILE A 1 191 ? 33.759 39.114 3.770 1.00 18.83 190 ILE A CA 1
ATOM 1562 C C . ILE A 1 191 ? 34.528 39.657 2.591 1.00 18.00 190 ILE A C 1
ATOM 1563 O O . ILE A 1 191 ? 35.418 40.461 2.751 1.00 18.23 190 ILE A O 1
ATOM 1568 N N . LEU A 1 192 ? 34.151 39.240 1.403 1.00 18.43 191 LEU A N 1
ATOM 1569 C CA . LEU A 1 192 ? 34.850 39.711 0.233 1.00 18.03 191 LEU A CA 1
ATOM 1570 C C . LEU A 1 192 ? 34.729 41.217 0.029 1.00 19.08 191 LEU A C 1
ATOM 1571 O O . LEU A 1 192 ? 35.667 41.864 -0.370 1.00 21.94 191 LEU A O 1
ATOM 1576 N N . ASP A 1 193 ? 33.551 41.761 0.272 1.00 19.80 192 ASP A N 1
ATOM 1577 C CA . ASP A 1 193 ? 33.375 43.195 0.175 1.00 22.78 192 ASP A CA 1
ATOM 1578 C C . ASP A 1 193 ? 34.168 43.915 1.251 1.00 19.97 192 ASP A C 1
ATOM 1579 O O . ASP A 1 193 ? 34.750 44.938 1.011 1.00 22.48 192 ASP A O 1
ATOM 1584 N N . TYR A 1 194 ? 34.154 43.363 2.448 1.00 17.95 193 TYR A N 1
ATOM 1585 C CA . TYR A 1 194 ? 34.831 43.995 3.555 1.00 19.26 193 TYR A CA 1
ATOM 1586 C C . TYR A 1 194 ? 36.333 44.074 3.358 1.00 17.40 193 TYR A C 1
ATOM 1587 O O . TYR A 1 194 ? 36.947 45.064 3.661 1.00 19.84 193 TYR A O 1
ATOM 1596 N N . ILE A 1 195 ? 36.922 43.009 2.863 1.00 19.85 194 ILE A N 1
ATOM 1597 C CA . ILE A 1 195 ? 38.358 43.046 2.631 1.00 19.02 194 ILE A CA 1
ATOM 1598 C C . ILE A 1 195 ? 38.755 44.069 1.559 1.00 20.85 194 ILE A C 1
ATOM 1599 O O . ILE A 1 195 ? 39.802 44.637 1.631 1.00 20.20 194 ILE A O 1
ATOM 1604 N N . GLN A 1 196 ? 37.902 44.278 0.568 1.00 21.67 195 GLN A N 1
ATOM 1605 C CA . GLN A 1 196 ? 38.150 45.352 -0.384 1.00 23.74 195 GLN A CA 1
ATOM 1606 C C . GLN A 1 196 ? 38.147 46.711 0.293 1.00 29.77 195 GLN A C 1
ATOM 1607 O O . GLN A 1 196 ? 39.021 47.519 0.071 1.00 29.11 195 GLN A O 1
ATOM 1613 N N . HIS A 1 197 ? 37.181 46.930 1.159 1.00 24.02 196 HIS A N 1
ATOM 1614 C CA . HIS A 1 197 ? 37.073 48.172 1.893 1.00 30.22 196 HIS A CA 1
ATOM 1615 C C . HIS A 1 197 ? 38.251 48.400 2.838 1.00 28.78 196 HIS A C 1
ATOM 1616 O O . HIS A 1 197 ? 38.638 49.512 3.120 1.00 29.18 196 HIS A O 1
ATOM 1623 N N . LEU A 1 198 ? 38.778 47.306 3.357 1.00 23.06 197 LEU A N 1
ATOM 1624 C CA . LEU A 1 198 ? 39.803 47.325 4.361 1.00 23.16 197 LEU A CA 1
ATOM 1625 C C . LEU A 1 198 ? 41.063 48.017 3.867 1.00 29.97 197 LEU A C 1
ATOM 1626 O O . LEU A 1 198 ? 41.745 48.686 4.634 1.00 26.08 197 LEU A O 1
ATOM 1631 N N . GLY A 1 199 ? 41.351 47.858 2.582 1.00 27.13 198 GLY A N 1
ATOM 1632 C CA . GLY A 1 199 ? 42.537 48.451 2.004 1.00 29.06 198 GLY A CA 1
ATOM 1633 C C . GLY A 1 199 ? 42.533 49.964 2.197 1.00 31.62 198 GLY A C 1
ATOM 1634 O O . GLY A 1 199 ? 43.549 50.529 2.495 1.00 31.63 198 GLY A O 1
ATOM 1635 N N . SER A 1 200 ? 41.397 50.624 2.049 1.00 33.19 199 SER A N 1
ATOM 1636 C CA . SER A 1 200 ? 41.315 52.044 2.371 1.00 34.82 199 SER A CA 1
ATOM 1637 C C . SER A 1 200 ? 41.534 52.363 3.849 1.00 36.79 199 SER A C 1
ATOM 1638 O O . SER A 1 200 ? 42.177 53.316 4.176 1.00 36.80 199 SER A O 1
ATOM 1641 N N . ALA A 1 201 ? 40.980 51.547 4.737 1.00 30.37 200 ALA A N 1
ATOM 1642 C CA . ALA A 1 201 ? 41.154 51.703 6.180 1.00 37.15 200 ALA A CA 1
ATOM 1643 C C . ALA A 1 201 ? 42.592 51.522 6.684 1.00 43.68 200 ALA A C 1
ATOM 1644 O O . ALA A 1 201 ? 42.999 52.183 7.625 1.00 45.36 200 ALA A O 1
ATOM 1646 N N . LEU A 1 202 ? 43.327 50.590 6.095 1.00 30.79 201 LEU A N 1
ATOM 1647 C CA . LEU A 1 202 ? 44.695 50.316 6.517 1.00 29.89 201 LEU A CA 1
ATOM 1648 C C . LEU A 1 202 ? 45.750 51.162 5.805 1.00 36.72 201 LEU A C 1
ATOM 1649 O O . LEU A 1 202 ? 46.909 51.067 6.106 1.00 31.94 201 LEU A O 1
ATOM 1654 N N . ALA A 1 203 ? 45.320 51.965 4.846 1.00 32.27 202 ALA A N 1
ATOM 1655 C CA . ALA A 1 203 ? 46.220 52.718 3.981 1.00 30.60 202 ALA A CA 1
ATOM 1656 C C . ALA A 1 203 ? 47.058 53.665 4.785 1.00 36.03 202 ALA A C 1
ATOM 1657 O O . ALA A 1 203 ? 48.146 54.017 4.388 1.00 32.28 202 ALA A O 1
ATOM 1659 N N . SER A 1 204 ? 46.504 54.094 5.906 1.00 29.26 203 SER A N 1
ATOM 1660 C CA . SER A 1 204 ? 47.179 55.047 6.758 1.00 34.54 203 SER A CA 1
ATOM 1661 C C . SER A 1 204 ? 48.434 54.475 7.404 1.00 35.85 203 SER A C 1
ATOM 1662 O O . SER A 1 204 ? 49.314 55.219 7.762 1.00 32.39 203 SER A O 1
ATOM 1665 N N . LEU A 1 205 ? 48.499 53.160 7.555 1.00 34.76 204 LEU A N 1
ATOM 1666 C CA . LEU A 1 205 ? 49.651 52.530 8.179 1.00 34.86 204 LEU A CA 1
ATOM 1667 C C . LEU A 1 205 ? 50.869 52.613 7.276 1.00 32.97 204 LEU A C 1
ATOM 1668 O O . LEU A 1 205 ? 50.794 52.321 6.114 1.00 29.08 204 LEU A O 1
ATOM 1673 N N . SER A 1 206 ? 51.996 53.011 7.841 1.00 27.36 205 SER A N 1
ATOM 1674 C CA . SER A 1 206 ? 53.251 53.030 7.096 1.00 26.31 205 SER A CA 1
ATOM 1675 C C . SER A 1 206 ? 53.723 51.610 6.858 1.00 25.80 205 SER A C 1
ATOM 1676 O O . SER A 1 206 ? 53.661 50.808 7.757 1.00 28.64 205 SER A O 1
ATOM 1679 N N . PRO A 1 207 ? 54.255 51.318 5.685 1.00 21.24 206 PRO A N 1
ATOM 1680 C CA . PRO A 1 207 ? 54.695 49.962 5.380 1.00 27.70 206 PRO A CA 1
ATOM 1681 C C . PRO A 1 207 ? 55.750 49.521 6.373 1.00 35.33 206 PRO A C 1
ATOM 1682 O O . PRO A 1 207 ? 55.840 48.341 6.676 1.00 31.75 206 PRO A O 1
ATOM 1686 N N . CYS A 1 208 ? 56.532 50.461 6.879 1.00 30.45 207 CYS A N 1
ATOM 1687 C CA . CYS A 1 208 ? 57.557 50.154 7.855 1.00 29.12 207 CYS A CA 1
ATOM 1688 C C . CYS A 1 208 ? 57.013 49.599 9.171 1.00 43.24 207 CYS A C 1
ATOM 1689 O O . CYS A 1 208 ? 57.736 48.947 9.892 1.00 44.11 207 CYS A O 1
ATOM 1692 N N . SER A 1 209 ? 55.778 49.925 9.529 1.00 44.58 208 SER A N 1
ATOM 1693 C CA . SER A 1 209 ? 55.223 49.499 10.820 1.00 48.30 208 SER A CA 1
ATOM 1694 C C . SER A 1 209 ? 54.643 48.113 10.765 1.00 51.03 208 SER A C 1
ATOM 1695 O O . SER A 1 209 ? 54.249 47.574 11.776 1.00 43.74 208 SER A O 1
ATOM 1698 N N . ILE A 1 210 ? 54.570 47.555 9.569 1.00 48.58 209 ILE A N 1
ATOM 1699 C CA . ILE A 1 210 ? 53.886 46.296 9.388 1.00 53.85 209 ILE A CA 1
ATOM 1700 C C . ILE A 1 210 ? 54.873 45.223 9.101 1.00 56.54 209 ILE A C 1
ATOM 1701 O O . ILE A 1 210 ? 55.675 45.349 8.202 1.00 52.92 209 ILE A O 1
ATOM 1706 N N . PRO A 1 211 ? 54.810 44.143 9.859 1.00 63.00 210 PRO A N 1
ATOM 1707 C CA . PRO A 1 211 ? 55.835 43.118 9.735 1.00 67.79 210 PRO A CA 1
ATOM 1708 C C . PRO A 1 211 ? 55.886 42.577 8.303 1.00 64.85 210 PRO A C 1
ATOM 1709 O O . PRO A 1 211 ? 54.864 42.298 7.709 1.00 56.69 210 PRO A O 1
ATOM 1713 N N . HIS A 1 212 ? 57.090 42.456 7.760 1.00 62.05 211 HIS A N 1
ATOM 1714 C CA . HIS A 1 212 ? 57.275 42.131 6.360 1.00 57.87 211 HIS A CA 1
ATOM 1715 C C . HIS A 1 212 ? 58.712 41.703 6.084 1.00 59.88 211 HIS A C 1
ATOM 1716 O O . HIS A 1 212 ? 59.229 40.801 6.718 1.00 61.18 211 HIS A O 1
#

Nearest PDB structures (foldseek):
  5hgz-assembly1_A  TM=1.005E+00  e=3.404E-44  Homo sapiens
  5hh1-assembly1_A-2  TM=9.077E-01  e=6.797E-35  Homo sapiens
  5hh0-assembly1_A-2  TM=9.068E-01  e=8.150E-35  Homo sapiens
  5icw-assembly1_B  TM=9.034E-01  e=6.302E-31  Homo sapiens
  5icw-assembly3_D  TM=9.156E-01  e=4.639E-30  Homo sapiens

Foldseek 3Di:
DDPVVVVVQVPFKDKDFAAPVCLVVVQVQCVVFDLFDDDPVVSNCQHHPPQKRWMFIGGNRHGFWIWIKGKAFLVPDDPVCNQQFAPPDDSRAIEMETPDTGGHPVPPPPCPSVVNVVVVVVVCVVPPLPHYWKYKYKDFPPCPVVVVVCVVVPWAWDDKAFQPGARVNRGGIMTMTMDTPNPTDGHDDPVRVVVVVCVVCVPDDPVVDDD

CATH classification: 3.40.630.30

B-factor: mean 25.29, std 13.33, range [10.1, 88.14]

GO terms:
  GO:0004596 protein-N-terminal amino-acid acetyltransferase activity (F, IDA)
  GO:0000139 Golgi membrane (C, IDA)
  GO:0042803 protein homodimerization activity (F, IDA)
  GO:0010485 histone H4 acetyltransferase activity (F, IDA)
  GO:0006334 nucleosome assembly (P, IDA)
  GO:0006474 N-terminal protein amino acid acetylation (P, IDA)
  GO:0000139 Golgi membrane (C, EXP)
  GO:0008283 cell population proliferation (P, IMP)
  GO:0005515 protein binding (F, IPI)
  GO:0017196 N-terminal peptidyl-methionine acetylation (P, IDA)

Solvent-accessible surface area: 12792 Å² total; per-residue (Å²): 171,78,127,59,87,139,64,65,51,154,94,46,85,59,82,90,105,17,61,119,133,12,25,111,64,0,68,122,15,2,56,91,27,40,71,29,144,54,82,91,52,33,14,126,60,4,8,58,65,201,116,26,27,6,12,0,1,5,70,162,60,58,12,10,0,1,0,0,0,24,34,24,41,28,101,125,9,120,171,70,1,29,61,0,3,3,96,135,37,60,119,78,2,47,0,0,45,6,34,6,33,8,13,15,138,124,62,106,205,141,38,20,13,32,65,0,5,94,22,0,62,90,51,2,56,118,85,11,98,118,70,0,38,0,0,6,4,29,11,17,36,104,56,97,110,20,18,82,40,10,73,117,83,92,1,134,92,55,45,126,15,87,144,78,32,50,23,197,64,80,82,76,36,0,33,0,0,5,22,69,34,60,59,10,79,46,60,103,86,139,127,71,94,94,136,90,53,47,81,62,94,78,106,95,58,114,123,70,83,132,140